Protein AF-0000000084999214 (afdb_homodimer)

Structure (mmCIF, N/CA/C/O backbone):
data_AF-0000000084999214-model_v1
#
loop_
_entity.id
_entity.type
_entity.pdbx_description
1 polymer 'DUF3531 domain-containing protein'
#
loop_
_atom_site.group_PDB
_atom_site.id
_atom_site.type_symbol
_atom_site.label_atom_id
_atom_site.label_alt_id
_atom_site.label_comp_id
_atom_site.label_asym_id
_atom_site.label_entity_id
_atom_site.label_seq_id
_atom_site.pdbx_PDB_ins_code
_atom_site.Cartn_x
_atom_site.Cartn_y
_atom_site.Cartn_z
_atom_site.occupancy
_atom_site.B_iso_or_equiv
_atom_site.auth_seq_id
_atom_site.auth_comp_id
_atom_site.auth_asym_id
_atom_site.auth_atom_id
_atom_site.pdbx_PDB_model_num
ATOM 1 N N . MET A 1 1 ? 6.941 14.586 12.086 1 90.94 1 MET A N 1
ATOM 2 C CA . MET A 1 1 ? 5.602 14.836 11.562 1 90.94 1 MET A CA 1
ATOM 3 C C . MET A 1 1 ? 4.539 14.539 12.617 1 90.94 1 MET A C 1
ATOM 5 O O . MET A 1 1 ? 4.531 13.453 13.211 1 90.94 1 MET A O 1
ATOM 9 N N . GLU A 1 2 ? 3.711 15.578 12.922 1 92.75 2 GLU A N 1
ATOM 10 C CA . GLU A 1 2 ? 2.598 15.43 13.859 1 92.75 2 GLU A CA 1
ATOM 11 C C . GLU A 1 2 ? 1.326 15 13.133 1 92.75 2 GLU A C 1
ATOM 13 O O . GLU A 1 2 ? 0.903 15.648 12.172 1 92.75 2 GLU A O 1
ATOM 18 N N . VAL A 1 3 ? 0.746 13.891 13.625 1 95.44 3 VAL A N 1
ATOM 19 C CA . VAL A 1 3 ? -0.48 13.375 13.031 1 95.44 3 VAL A CA 1
ATOM 20 C C . VAL A 1 3 ? -1.675 13.734 13.914 1 95.44 3 VAL A C 1
ATOM 22 O O . VAL A 1 3 ? -1.639 13.523 15.125 1 95.44 3 VAL A O 1
ATOM 25 N N . ARG A 1 4 ? -2.699 14.25 13.281 1 96.5 4 ARG A N 1
ATOM 26 C CA . ARG A 1 4 ? -3.922 14.602 14 1 96.5 4 ARG A CA 1
ATOM 27 C C . ARG A 1 4 ? -5.156 14.133 13.234 1 96.5 4 ARG A C 1
ATOM 29 O O . ARG A 1 4 ? -5.199 14.219 12 1 96.5 4 ARG A O 1
ATOM 36 N N . PHE A 1 5 ? -6.137 13.727 13.984 1 96.94 5 PHE A N 1
ATOM 37 C CA . PHE A 1 5 ? -7.41 13.336 13.398 1 96.94 5 PHE A CA 1
ATOM 38 C C . PHE A 1 5 ? -8.508 14.32 13.766 1 96.94 5 PHE A C 1
ATOM 40 O O . PHE A 1 5 ? -8.57 14.789 14.906 1 96.94 5 PHE A O 1
ATOM 47 N N . ARG A 1 6 ? -9.281 14.672 12.852 1 96.44 6 ARG A N 1
ATOM 48 C CA . ARG A 1 6 ? -10.531 15.414 13.047 1 96.44 6 ARG A CA 1
ATOM 49 C C . ARG A 1 6 ? -11.742 14.547 12.727 1 96.44 6 ARG A C 1
ATOM 51 O O . ARG A 1 6 ? -11.719 13.336 12.953 1 96.44 6 ARG A O 1
ATOM 58 N N . GLU A 1 7 ? -12.852 15.227 12.445 1 94.69 7 GLU A N 1
ATOM 59 C CA . GLU A 1 7 ? -13.992 14.414 12.039 1 94.69 7 GLU A CA 1
ATOM 60 C C . GLU A 1 7 ? -13.727 13.695 10.727 1 94.69 7 GLU A C 1
ATOM 62 O O . GLU A 1 7 ? -13.391 14.328 9.719 1 94.69 7 GLU A O 1
ATOM 67 N N . VAL A 1 8 ? -13.922 12.383 10.773 1 94.12 8 VAL A N 1
ATOM 68 C CA . VAL A 1 8 ? -13.602 11.578 9.602 1 94.12 8 VAL A CA 1
ATOM 69 C C . VAL A 1 8 ? -14.875 10.945 9.047 1 94.12 8 VAL A C 1
ATOM 71 O O . VAL A 1 8 ? -15.578 10.227 9.758 1 94.12 8 VAL A O 1
ATOM 74 N N . ASP A 1 9 ? -15.195 11.297 7.887 1 93.38 9 ASP A N 1
ATOM 75 C CA . ASP A 1 9 ? -16.203 10.602 7.086 1 93.38 9 ASP A CA 1
ATOM 76 C C . ASP A 1 9 ? -15.547 9.789 5.973 1 93.38 9 ASP A C 1
ATOM 78 O O . ASP A 1 9 ? -15.062 10.359 4.988 1 93.38 9 ASP A O 1
ATOM 82 N N . PRO A 1 10 ? -15.539 8.453 6.051 1 92.94 10 PRO A N 1
ATOM 83 C CA . PRO A 1 10 ? -14.828 7.621 5.078 1 92.94 10 PRO A CA 1
ATOM 84 C C . PRO A 1 10 ? -15.281 7.875 3.641 1 92.94 10 PRO A C 1
ATOM 86 O O . PRO A 1 10 ? -14.492 7.707 2.703 1 92.94 10 PRO A O 1
ATOM 89 N N . PHE A 1 11 ? -16.5 8.344 3.48 1 94.12 11 PHE A N 1
ATOM 90 C CA . PHE A 1 11 ? -17.016 8.531 2.133 1 94.12 11 PHE A CA 1
ATOM 91 C C . PHE A 1 11 ? -16.734 9.945 1.631 1 94.12 11 PHE A C 1
ATOM 93 O O . PHE A 1 11 ? -16.984 10.25 0.464 1 94.12 11 PHE A O 1
ATOM 100 N N . ASN A 1 12 ? -16.359 10.742 2.441 1 93.69 12 ASN A N 1
ATOM 101 C CA . ASN A 1 12 ? -16.047 12.141 2.17 1 93.69 12 ASN A CA 1
ATOM 102 C C . ASN A 1 12 ? -14.906 12.648 3.057 1 93.69 12 ASN A C 1
ATOM 104 O O . ASN A 1 12 ? -15.102 13.555 3.863 1 93.69 12 ASN A O 1
ATOM 108 N N . CYS A 1 13 ? -13.727 12.188 2.83 1 95.12 13 CYS A N 1
ATOM 109 C CA . CYS A 1 13 ? -12.617 12.438 3.742 1 95.12 13 CYS A CA 1
ATOM 110 C C . CYS A 1 13 ? -11.578 13.359 3.104 1 95.12 13 CYS A C 1
ATOM 112 O O . CYS A 1 13 ? -11.141 13.117 1.979 1 95.12 13 CYS A O 1
ATOM 114 N N . TRP A 1 14 ? -11.219 14.406 3.834 1 95.38 14 TRP A N 1
ATOM 115 C CA . TRP A 1 14 ? -10.141 15.289 3.406 1 95.38 14 TRP A CA 1
ATOM 116 C C . TRP A 1 14 ? -8.859 15 4.18 1 95.38 14 TRP A C 1
ATOM 118 O O . TRP A 1 14 ? -8.891 14.78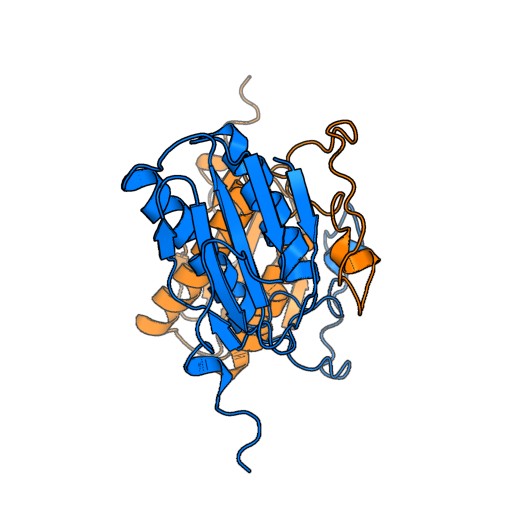9 5.395 1 95.38 14 TRP A O 1
ATOM 128 N N . ILE A 1 15 ? -7.734 14.969 3.486 1 97.25 15 ILE A N 1
ATOM 129 C CA . ILE A 1 15 ? -6.41 14.812 4.086 1 97.25 15 ILE A CA 1
ATOM 130 C C . ILE A 1 15 ? -5.594 16.078 3.873 1 97.25 15 ILE A C 1
ATOM 132 O O . ILE A 1 15 ? -5.484 16.578 2.75 1 97.25 15 ILE A O 1
ATOM 136 N N . TRP A 1 16 ? -5.055 16.562 4.961 1 96.62 16 TRP A N 1
ATOM 137 C CA . TRP A 1 16 ? -4.309 17.828 4.926 1 96.62 16 TRP A CA 1
ATOM 138 C C . TRP A 1 16 ? -2.85 17.594 5.312 1 96.62 16 TRP A C 1
ATOM 140 O O . TRP A 1 16 ? -2.559 16.875 6.266 1 96.62 16 TRP A O 1
ATOM 150 N N . ILE A 1 17 ? -1.955 18.266 4.566 1 96.38 17 ILE A N 1
ATOM 151 C CA . ILE A 1 17 ? -0.525 18.188 4.852 1 96.38 17 ILE A CA 1
ATOM 152 C C . ILE A 1 17 ? 0.059 19.594 4.961 1 96.38 17 ILE A C 1
ATOM 154 O O . ILE A 1 17 ? -0.169 20.438 4.09 1 96.38 17 ILE A O 1
ATOM 158 N N . ARG A 1 18 ? 0.737 19.812 6.004 1 95.5 18 ARG A N 1
ATOM 159 C CA . ARG A 1 18 ? 1.464 21.062 6.152 1 95.5 18 ARG A CA 1
ATOM 160 C C . ARG A 1 18 ? 2.971 20.844 6.074 1 95.5 18 ARG A C 1
ATOM 162 O O . ARG A 1 18 ? 3.531 20.094 6.871 1 95.5 18 ARG A O 1
ATOM 169 N N . TYR A 1 19 ? 3.602 21.547 5.145 1 94.06 19 TYR A N 1
ATOM 170 C CA . TYR A 1 19 ? 5.047 21.469 4.973 1 94.06 19 TYR A CA 1
ATOM 171 C C . TYR A 1 19 ? 5.754 22.562 5.785 1 94.06 19 TYR A C 1
ATOM 173 O O . TYR A 1 19 ? 5.129 23.531 6.195 1 94.06 19 TYR A O 1
ATOM 181 N N . SER A 1 20 ? 7.02 22.312 6.031 1 93.81 20 SER A N 1
ATOM 182 C CA . SER A 1 20 ? 7.836 23.297 6.734 1 93.81 20 SER A CA 1
ATOM 183 C C . SER A 1 20 ? 8.117 24.516 5.855 1 93.81 20 SER A C 1
ATOM 185 O O . SER A 1 20 ? 8.539 25.562 6.348 1 93.81 20 SER A O 1
ATOM 187 N N . GLY A 1 21 ? 7.938 24.406 4.598 1 93.69 21 GLY A N 1
ATOM 188 C CA . GLY A 1 21 ? 8.07 25.422 3.576 1 93.69 21 GLY A CA 1
ATOM 189 C C . GLY A 1 21 ? 7.254 25.141 2.33 1 93.69 21 GLY A C 1
ATOM 190 O O . GLY A 1 21 ? 6.59 24.109 2.244 1 93.69 21 GLY A O 1
ATOM 191 N N . VAL A 1 22 ? 7.289 26.062 1.382 1 94.5 22 VAL A N 1
ATOM 192 C CA . VAL A 1 22 ? 6.543 25.891 0.139 1 94.5 22 VAL A CA 1
ATOM 193 C C . VAL A 1 22 ? 7.176 24.766 -0.693 1 94.5 22 VAL A C 1
ATOM 195 O O . VAL A 1 22 ? 8.352 24.859 -1.069 1 94.5 22 VAL A O 1
ATOM 198 N N . PRO A 1 23 ? 6.402 23.734 -0.966 1 93.62 23 PRO A N 1
ATOM 199 C CA . PRO A 1 23 ? 6.988 22.625 -1.72 1 93.62 23 PRO A CA 1
ATOM 200 C C . PRO A 1 23 ? 7.316 23 -3.162 1 93.62 23 PRO A C 1
ATOM 202 O O . PRO A 1 23 ? 6.578 23.766 -3.791 1 93.62 23 PRO A O 1
ATOM 205 N N . SER A 1 24 ? 8.438 22.5 -3.605 1 93.25 24 SER A N 1
ATOM 206 C CA . SER A 1 24 ? 8.828 22.656 -5.004 1 93.25 24 SER A CA 1
ATOM 207 C C . SER A 1 24 ? 7.977 21.781 -5.914 1 93.25 24 SER A C 1
ATOM 209 O O . SER A 1 24 ? 7.191 20.969 -5.441 1 93.25 24 SER A O 1
ATOM 211 N N . LYS A 1 25 ? 8.172 21.953 -7.199 1 93.88 25 LYS A N 1
ATOM 212 C CA . LYS A 1 25 ? 7.457 21.125 -8.164 1 93.88 25 LYS A CA 1
ATOM 213 C C . LYS A 1 25 ? 7.801 19.641 -7.977 1 93.88 25 LYS A C 1
ATOM 215 O O . LYS A 1 25 ? 6.926 18.781 -8.062 1 93.88 25 LYS A O 1
ATOM 220 N N . GLY A 1 26 ? 9.055 19.391 -7.816 1 92.19 26 GLY A N 1
ATOM 221 C CA . GLY A 1 26 ? 9.484 18.016 -7.578 1 92.19 26 GLY A CA 1
ATOM 222 C C . GLY A 1 26 ? 8.82 17.391 -6.367 1 92.19 26 GLY A C 1
ATOM 223 O O . GLY A 1 26 ? 8.414 16.234 -6.406 1 92.19 26 GLY A O 1
ATOM 224 N N . GLU A 1 27 ? 8.711 18.156 -5.273 1 90.69 27 GLU A N 1
ATOM 225 C CA . GLU A 1 27 ? 8.07 17.688 -4.055 1 90.69 27 GLU A CA 1
ATOM 226 C C . GLU A 1 27 ? 6.578 17.438 -4.277 1 90.69 27 GLU A C 1
ATOM 228 O O . GLU A 1 27 ? 6.016 16.469 -3.764 1 90.69 27 GLU A O 1
ATOM 233 N N . LYS A 1 28 ? 5.969 18.266 -5.016 1 93.88 28 LYS A N 1
ATOM 234 C CA . LYS A 1 28 ? 4.551 18.141 -5.348 1 93.88 28 LYS A CA 1
ATOM 235 C C . LYS A 1 28 ? 4.301 16.891 -6.176 1 93.88 28 LYS A C 1
ATOM 237 O O . LYS A 1 28 ? 3.359 16.141 -5.906 1 93.88 28 LYS A O 1
ATOM 242 N N . ASP A 1 29 ? 5.109 16.703 -7.145 1 93.56 29 ASP A N 1
ATOM 243 C CA . ASP A 1 29 ? 4.988 15.5 -7.965 1 93.56 29 ASP A CA 1
ATOM 244 C C . ASP A 1 29 ? 5.211 14.242 -7.133 1 93.56 29 ASP A C 1
ATOM 246 O O . ASP A 1 29 ? 4.57 13.211 -7.367 1 93.56 29 ASP A O 1
ATOM 250 N N . TYR A 1 30 ? 6.102 14.398 -6.227 1 93.12 30 TYR A N 1
ATOM 251 C CA . TYR A 1 30 ? 6.457 13.25 -5.391 1 93.12 30 TYR A CA 1
ATOM 252 C C . TYR A 1 30 ? 5.277 12.812 -4.531 1 93.12 30 TYR A C 1
ATOM 254 O O . TYR A 1 30 ? 4.926 11.633 -4.504 1 93.12 30 TYR A O 1
ATOM 262 N N . ILE A 1 31 ? 4.648 13.703 -3.846 1 94.38 31 ILE A N 1
ATOM 263 C CA . ILE A 1 31 ? 3.531 13.359 -2.977 1 94.38 31 ILE A CA 1
ATOM 264 C C . ILE A 1 31 ? 2.346 12.898 -3.818 1 94.38 31 ILE A C 1
ATOM 266 O O . ILE A 1 31 ? 1.589 12.016 -3.404 1 94.38 31 ILE A O 1
ATOM 270 N N . ASP A 1 32 ? 2.188 13.461 -4.949 1 95.5 32 ASP A N 1
ATOM 271 C CA . ASP A 1 32 ? 1.155 13.008 -5.875 1 95.5 32 ASP A CA 1
ATOM 272 C C . ASP A 1 32 ? 1.353 11.539 -6.238 1 95.5 32 ASP A C 1
ATOM 274 O O . ASP A 1 32 ? 0.394 10.758 -6.254 1 95.5 32 ASP A O 1
ATOM 278 N N . GLY A 1 33 ? 2.545 11.234 -6.555 1 95.12 33 GLY A N 1
ATOM 279 C CA . GLY A 1 33 ? 2.871 9.859 -6.891 1 95.12 33 GLY A CA 1
ATOM 280 C C . GLY A 1 33 ? 2.592 8.883 -5.758 1 95.12 33 GLY A C 1
ATOM 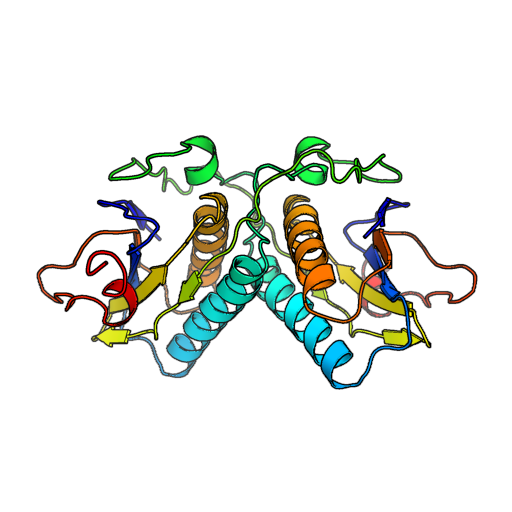281 O O . GLY A 1 33 ? 2.115 7.773 -5.992 1 95.12 33 GLY A O 1
ATOM 282 N N . ILE A 1 34 ? 2.912 9.336 -4.574 1 96.06 34 ILE A N 1
ATOM 283 C CA . ILE A 1 34 ? 2.68 8.508 -3.395 1 96.06 34 ILE A CA 1
ATOM 284 C C . ILE A 1 34 ? 1.185 8.234 -3.244 1 96.06 34 ILE A C 1
ATOM 286 O O . ILE A 1 34 ? 0.773 7.086 -3.068 1 96.06 34 ILE A O 1
ATOM 290 N N . PHE A 1 35 ? 0.319 9.258 -3.373 1 97.88 35 PHE A N 1
ATOM 291 C CA . PHE A 1 35 ? -1.123 9.109 -3.219 1 97.88 35 PHE A CA 1
ATOM 292 C C . PHE A 1 35 ? -1.706 8.289 -4.359 1 97.88 35 PHE A C 1
ATOM 294 O O . PHE A 1 35 ? -2.631 7.5 -4.156 1 97.88 35 PHE A O 1
ATOM 301 N N . ASP A 1 36 ? -1.142 8.461 -5.512 1 97.62 36 ASP A N 1
ATOM 302 C CA . ASP A 1 36 ? -1.574 7.637 -6.637 1 97.62 36 ASP A CA 1
ATOM 303 C C . ASP A 1 36 ? -1.305 6.156 -6.371 1 97.62 36 ASP A C 1
ATOM 305 O O . ASP A 1 36 ? -2.164 5.309 -6.621 1 97.62 36 ASP A O 1
ATOM 309 N N . SER A 1 37 ? -0.095 5.906 -5.949 1 97.94 37 SER A N 1
ATOM 310 C CA . SER A 1 37 ? 0.27 4.527 -5.641 1 97.94 37 SER A CA 1
ATOM 311 C C . SER A 1 37 ? -0.618 3.953 -4.539 1 97.94 37 SER A C 1
ATOM 313 O O . SER A 1 37 ? -1.061 2.807 -4.625 1 97.94 37 SER A O 1
ATOM 315 N N . TRP A 1 38 ? -0.869 4.746 -3.521 1 98.44 38 TRP A N 1
ATOM 316 C CA . TRP A 1 38 ? -1.742 4.383 -2.41 1 98.44 38 TRP A CA 1
ATOM 317 C C . TRP A 1 38 ? -3.154 4.082 -2.904 1 98.44 38 TRP A C 1
ATOM 319 O O . TRP A 1 38 ? -3.756 3.08 -2.51 1 98.44 38 TRP A O 1
ATOM 329 N N . TYR A 1 39 ? -3.648 4.855 -3.816 1 98.19 39 TYR A N 1
ATOM 330 C CA . TYR A 1 39 ? -4.992 4.703 -4.363 1 98.19 39 TYR A CA 1
ATOM 331 C C . TYR A 1 39 ? -5.082 3.469 -5.254 1 98.19 39 TYR A C 1
ATOM 333 O O . TYR A 1 39 ? -6.109 2.787 -5.277 1 98.19 39 TYR A O 1
ATOM 341 N N . VAL A 1 40 ? -4.051 3.193 -5.973 1 97.12 40 VAL A N 1
ATOM 342 C CA . VAL A 1 40 ? -4.035 2.014 -6.832 1 97.12 40 VAL A CA 1
ATOM 343 C C . VAL A 1 40 ? -4.266 0.759 -5.996 1 97.12 40 VAL A C 1
ATOM 345 O O . VAL A 1 40 ? -5.098 -0.081 -6.34 1 97.12 40 VAL A O 1
ATOM 348 N N . LEU A 1 41 ? -3.568 0.666 -4.902 1 97.56 41 LEU A N 1
ATOM 349 C CA . LEU A 1 41 ? -3.729 -0.494 -4.031 1 97.56 41 LEU A CA 1
ATOM 350 C C . LEU A 1 41 ? -5.105 -0.494 -3.373 1 97.56 41 LEU A C 1
ATOM 352 O O . LEU A 1 41 ? -5.742 -1.543 -3.262 1 97.56 41 LEU A O 1
ATOM 356 N N . GLY A 1 42 ? -5.523 0.698 -2.969 1 97.5 42 GLY A N 1
ATOM 357 C CA . GLY A 1 42 ? -6.809 0.809 -2.301 1 97.5 42 GLY A CA 1
ATOM 358 C C . GLY A 1 42 ? -7.98 0.485 -3.207 1 97.5 42 GLY A C 1
ATOM 359 O O . GLY A 1 42 ? -8.945 -0.154 -2.779 1 97.5 42 GLY A O 1
ATOM 360 N N . ARG A 1 43 ? -7.934 0.957 -4.406 1 95.56 43 ARG A N 1
ATOM 361 C CA . ARG A 1 43 ? -9.047 0.745 -5.32 1 95.56 43 ARG A CA 1
ATOM 362 C C . ARG A 1 43 ? -9.172 -0.726 -5.703 1 95.56 43 ARG A C 1
ATOM 364 O O . ARG A 1 43 ? -10.227 -1.166 -6.168 1 95.56 43 ARG A O 1
ATOM 371 N N . LEU A 1 44 ? -8.117 -1.467 -5.535 1 93.62 44 LEU A N 1
ATOM 372 C CA . LEU A 1 44 ? -8.117 -2.893 -5.844 1 93.62 44 LEU A CA 1
ATOM 373 C C . LEU A 1 44 ? -8.258 -3.723 -4.57 1 93.62 44 LEU A C 1
ATOM 375 O O . LEU A 1 44 ? -7.879 -4.895 -4.547 1 93.62 44 LEU A O 1
ATOM 379 N N . GLY A 1 45 ? -8.664 -3.109 -3.514 1 94.06 45 GLY A N 1
ATOM 380 C CA . GLY A 1 45 ? -9.039 -3.84 -2.314 1 94.06 45 GLY A CA 1
ATOM 381 C C . GLY A 1 45 ? -7.844 -4.266 -1.478 1 94.06 45 GLY A C 1
ATOM 382 O O . GLY A 1 45 ? -7.938 -5.207 -0.688 1 94.06 45 GLY A O 1
ATOM 383 N N . GLY A 1 46 ? -6.77 -3.639 -1.621 1 96.25 46 GLY A N 1
ATOM 384 C CA . GLY A 1 46 ? -5.566 -4.008 -0.894 1 96.25 46 GLY A CA 1
ATOM 385 C C . GLY A 1 46 ? -5.703 -3.852 0.608 1 96.25 46 GLY A C 1
ATOM 386 O O . GLY A 1 46 ? -5.055 -4.566 1.375 1 96.25 46 GLY A O 1
ATOM 387 N N . PHE A 1 47 ? -6.473 -2.914 0.961 1 96.56 47 PHE A N 1
ATOM 388 C CA . PHE A 1 47 ? -6.582 -2.588 2.377 1 96.56 47 PHE A CA 1
ATOM 389 C C . PHE A 1 47 ? -7.777 -3.299 3.006 1 96.56 47 PHE A C 1
ATOM 391 O O . PHE A 1 47 ? -8.695 -2.652 3.512 1 96.56 47 PHE A O 1
ATOM 398 N N . ASN A 1 48 ? -7.75 -4.602 2.951 1 94.31 48 ASN A N 1
ATOM 399 C CA . ASN A 1 48 ? -8.727 -5.492 3.572 1 94.31 48 ASN A CA 1
ATOM 400 C C . ASN A 1 48 ? -8.164 -6.137 4.836 1 94.31 48 ASN A C 1
ATOM 402 O O . ASN A 1 48 ? -7.406 -7.102 4.762 1 94.31 48 ASN A O 1
ATOM 406 N N . SER A 1 49 ? -8.508 -5.625 5.945 1 92 49 SER A N 1
ATOM 407 C CA . SER A 1 49 ? -7.934 -6.09 7.203 1 92 49 SER A CA 1
ATOM 408 C C . SER A 1 49 ? -8.531 -7.426 7.625 1 92 49 SER A C 1
ATOM 410 O O . SER A 1 49 ? -8.055 -8.062 8.562 1 92 49 SER A O 1
ATOM 412 N N . GLU A 1 50 ? -9.57 -7.844 6.957 1 90.19 50 GLU A N 1
ATOM 413 C CA . GLU A 1 50 ? -10.156 -9.148 7.262 1 90.19 50 GLU A CA 1
ATOM 414 C C . GLU A 1 50 ? -9.305 -10.281 6.695 1 90.19 50 GLU A C 1
ATOM 416 O O . GLU A 1 50 ? -9.5 -11.445 7.051 1 90.19 50 GLU A O 1
ATOM 421 N N . ASN A 1 51 ? -8.414 -9.953 5.789 1 91.94 51 ASN A N 1
ATOM 422 C CA . ASN A 1 51 ? -7.492 -10.938 5.242 1 91.94 51 ASN A CA 1
ATOM 423 C C . ASN A 1 51 ? -6.039 -10.508 5.418 1 91.94 51 ASN A C 1
ATOM 425 O O . ASN A 1 51 ? -5.41 -10.023 4.473 1 91.94 51 ASN A O 1
ATOM 429 N N . LEU A 1 52 ? -5.539 -10.734 6.566 1 93.5 52 LEU A N 1
ATOM 430 C CA . LEU A 1 52 ? -4.152 -10.43 6.91 1 93.5 52 LEU A CA 1
ATOM 431 C C . LEU A 1 52 ? -3.447 -11.664 7.469 1 93.5 52 LEU A C 1
ATOM 433 O O . LEU A 1 52 ? -2.834 -11.602 8.539 1 93.5 52 LEU A O 1
ATOM 437 N N . GLN A 1 53 ? -3.422 -12.703 6.711 1 93.44 53 GLN A N 1
ATOM 438 C CA . GLN A 1 53 ? -2.998 -14 7.215 1 93.44 53 GLN A CA 1
ATOM 439 C C . GLN A 1 53 ? -1.491 -14.031 7.457 1 93.44 53 GLN A C 1
ATOM 441 O O . GLN A 1 53 ? -1.027 -14.617 8.438 1 93.44 53 GLN A O 1
ATOM 446 N N . THR A 1 54 ? -0.692 -13.43 6.613 1 94.38 54 THR A N 1
ATOM 447 C CA . THR A 1 54 ? 0.754 -13.453 6.797 1 94.38 54 THR A CA 1
ATOM 448 C C . THR A 1 54 ? 1.154 -12.641 8.023 1 94.38 54 THR A C 1
ATOM 450 O O . THR A 1 54 ? 2.041 -13.039 8.781 1 94.38 54 THR A O 1
ATOM 453 N N . HIS A 1 55 ? 0.514 -11.477 8.18 1 92.06 55 HIS A N 1
ATOM 454 C CA . HIS A 1 55 ? 0.75 -10.656 9.359 1 92.06 55 HIS A CA 1
ATOM 455 C C . HIS A 1 55 ? 0.413 -11.414 10.641 1 92.06 55 HIS A C 1
ATOM 457 O O . HIS A 1 55 ? 1.156 -11.344 11.617 1 92.06 55 HIS A O 1
ATOM 463 N N . GLU A 1 56 ? -0.625 -12.109 10.602 1 90.44 56 GLU A N 1
ATOM 464 C CA . GLU A 1 56 ? -1.09 -12.836 11.781 1 90.44 56 GLU A CA 1
ATOM 465 C C . GLU A 1 56 ? -0.176 -14.023 12.094 1 90.44 56 GLU A C 1
ATOM 467 O O . GLU A 1 56 ? 0.002 -14.383 13.258 1 90.44 56 GLU A O 1
ATOM 472 N N . MET A 1 57 ? 0.343 -14.633 11.016 1 88 57 MET A N 1
ATOM 473 C CA . MET A 1 57 ? 1.275 -15.742 11.188 1 88 57 MET A CA 1
ATOM 474 C C . MET A 1 57 ? 2.555 -15.273 11.875 1 88 57 MET A C 1
ATOM 476 O O . MET A 1 57 ? 3.105 -15.977 12.719 1 88 57 MET A O 1
ATOM 480 N N . GLY A 1 58 ? 3.021 -14.008 11.438 1 79.88 58 GLY A N 1
ATOM 481 C CA . GLY A 1 58 ? 4.23 -13.461 12.031 1 79.88 58 GLY A CA 1
ATOM 482 C C . GLY A 1 58 ? 5.488 -13.812 11.258 1 79.88 58 GLY A C 1
ATOM 483 O O . GLY A 1 58 ? 5.504 -13.75 10.031 1 79.88 58 GLY A O 1
ATOM 484 N N . ALA A 1 59 ? 6.617 -14.234 11.945 1 71.81 59 ALA A N 1
ATOM 485 C CA . ALA A 1 59 ? 7.988 -14.156 11.445 1 71.81 59 ALA A CA 1
ATOM 486 C C . ALA A 1 59 ? 8.234 -15.219 10.375 1 71.81 59 ALA A C 1
ATOM 488 O O . ALA A 1 59 ? 8.891 -14.945 9.359 1 71.81 59 ALA A O 1
ATOM 489 N N . ASP A 1 60 ? 7.727 -16.391 10.5 1 86.75 60 ASP A N 1
ATOM 490 C CA . ASP A 1 60 ? 8.109 -17.375 9.492 1 86.75 60 ASP A CA 1
ATOM 491 C C . ASP A 1 60 ? 6.891 -17.875 8.727 1 86.75 60 ASP A C 1
ATOM 493 O O . ASP A 1 60 ? 6.078 -18.641 9.266 1 86.75 60 ASP A O 1
ATOM 497 N N . VAL A 1 61 ? 6.867 -17.406 7.363 1 92.38 61 VAL A N 1
ATOM 498 C CA . VAL A 1 61 ? 5.707 -17.781 6.562 1 92.38 61 VAL A CA 1
ATOM 499 C C . VAL A 1 61 ? 6.105 -18.844 5.539 1 92.38 61 VAL A C 1
ATOM 501 O O . VAL A 1 61 ? 5.332 -19.156 4.633 1 92.38 61 VAL A O 1
ATOM 504 N N . SER A 1 62 ? 7.367 -19.328 5.691 1 94.06 62 SER A N 1
ATOM 505 C CA . SER A 1 62 ? 7.781 -20.406 4.793 1 94.06 62 SER A CA 1
ATOM 506 C C . SER A 1 62 ? 6.84 -21.609 4.895 1 94.06 62 SER A C 1
ATOM 508 O O . SER A 1 62 ? 6.59 -22.109 5.988 1 94.06 62 SER A O 1
ATOM 510 N N . TRP A 1 63 ? 6.27 -21.953 3.73 1 93.38 63 TRP A N 1
ATOM 511 C CA . TRP A 1 63 ? 5.414 -23.125 3.564 1 93.38 63 TRP A CA 1
ATOM 512 C C . TRP A 1 63 ? 4.156 -23 4.422 1 93.38 63 TRP A C 1
ATOM 514 O O . TRP A 1 63 ? 3.559 -24.016 4.801 1 93.38 63 TRP A O 1
ATOM 524 N N . MET A 1 64 ? 3.824 -21.844 4.766 1 93.38 64 MET A N 1
ATOM 525 C CA . MET A 1 64 ? 2.598 -21.672 5.535 1 93.38 64 MET A CA 1
ATOM 526 C C . MET A 1 64 ? 1.38 -22.109 4.727 1 93.38 64 MET A C 1
ATOM 528 O O . MET A 1 64 ? 1.378 -22 3.498 1 93.38 64 MET A O 1
ATOM 532 N N . SER A 1 65 ? 0.39 -22.578 5.473 1 92.69 65 SER A N 1
ATOM 533 C CA . SER A 1 65 ? -0.898 -22.859 4.848 1 92.69 65 SER A CA 1
ATOM 534 C C . SER A 1 65 ? -1.731 -21.594 4.715 1 92.69 65 SER A C 1
ATOM 536 O O . SER A 1 65 ? -1.966 -20.891 5.703 1 92.69 65 SER A O 1
ATOM 538 N N . TYR A 1 66 ? -2.035 -21.266 3.598 1 94.38 66 TYR A N 1
ATOM 539 C CA . TYR A 1 66 ? -2.865 -20.109 3.33 1 94.38 66 TYR A CA 1
ATOM 540 C C . TYR A 1 66 ? -4.312 -20.5 3.084 1 94.38 66 TYR A C 1
ATOM 542 O O . TYR A 1 66 ? -4.586 -21.422 2.309 1 94.38 66 TYR A O 1
ATOM 550 N N . GLU A 1 67 ? -5.25 -19.906 3.77 1 90.69 67 GLU A N 1
ATOM 551 C CA . GLU A 1 67 ? -6.676 -20.156 3.566 1 90.69 67 GLU A CA 1
ATOM 552 C C . GLU A 1 67 ? -7.191 -19.438 2.328 1 90.69 67 GLU A C 1
ATOM 554 O O . GLU A 1 67 ? -7.309 -18.203 2.324 1 90.69 67 GLU A O 1
ATOM 559 N N . ASN A 1 68 ? -7.461 -20.234 1.271 1 88.81 68 ASN A N 1
ATOM 560 C CA . ASN A 1 68 ? -7.883 -19.688 -0.011 1 88.81 68 ASN A CA 1
ATOM 561 C C . ASN A 1 68 ? -9.406 -19.578 -0.107 1 88.81 68 ASN A C 1
ATOM 563 O O . ASN A 1 68 ? -9.938 -18.953 -1.025 1 88.81 68 ASN A O 1
ATOM 567 N N . ASP A 1 69 ? -10.125 -20.5 0.72 1 69.62 69 ASP A N 1
ATOM 568 C CA . ASP A 1 69 ? -11.562 -20.688 0.564 1 69.62 69 ASP A CA 1
ATOM 569 C C . ASP A 1 69 ? -12.297 -19.344 0.508 1 69.62 69 ASP A C 1
ATOM 571 O O . ASP A 1 69 ? -11.945 -18.422 1.231 1 69.62 69 ASP A O 1
ATOM 575 N N . ASP A 1 70 ? -12.766 -19.062 -0.6 1 56.53 70 ASP A N 1
ATOM 576 C CA . ASP A 1 70 ? -13.695 -18.016 -0.992 1 56.53 70 ASP A CA 1
ATOM 577 C C . ASP A 1 70 ? -14.672 -17.688 0.142 1 56.53 70 ASP A C 1
ATOM 579 O O . ASP A 1 70 ? -15.453 -16.75 0.043 1 56.53 70 ASP A O 1
ATOM 583 N N . THR A 1 71 ? -14.883 -18.672 0.95 1 46 71 THR A N 1
ATOM 584 C CA . THR A 1 71 ? -16.047 -18.531 1.831 1 46 71 THR A CA 1
ATOM 585 C C . THR A 1 71 ? -15.891 -17.312 2.74 1 46 71 THR A C 1
ATOM 587 O O . THR A 1 71 ? -16.859 -16.891 3.383 1 46 71 THR A O 1
ATOM 590 N N . SER A 1 72 ? -14.75 -17.078 3.207 1 48.25 72 SER A N 1
ATOM 591 C CA . SER A 1 72 ? -14.828 -15.883 4.043 1 48.25 72 SER A CA 1
ATOM 592 C C . SER A 1 72 ? -15.141 -14.641 3.213 1 48.25 72 SER A C 1
ATOM 594 O O . SER A 1 72 ? -14.312 -14.211 2.402 1 48.25 72 SER A O 1
ATOM 596 N N . TYR A 1 73 ? -16.375 -14.695 2.697 1 49.88 73 TYR A N 1
ATOM 597 C CA . TYR A 1 73 ? -17.031 -13.602 1.987 1 49.88 73 TYR A CA 1
ATOM 598 C C . TYR A 1 73 ? -16.547 -12.25 2.512 1 49.88 73 TYR A C 1
ATOM 600 O O . TYR A 1 73 ? -17.156 -11.68 3.422 1 49.88 73 TYR A O 1
ATOM 608 N N . SER A 1 74 ? -15.211 -12.102 2.652 1 60.41 74 SER A N 1
ATOM 609 C CA . SER A 1 74 ? -14.953 -10.719 3.039 1 60.41 74 SER A CA 1
ATOM 610 C C . SER A 1 74 ? -15.273 -9.758 1.901 1 60.41 74 SER A C 1
ATOM 612 O O . SER A 1 74 ? -15.031 -10.062 0.733 1 60.41 74 SER A O 1
ATOM 614 N N . LEU A 1 75 ? -16.312 -8.914 2.146 1 69.38 75 LEU A N 1
ATOM 615 C CA . LEU A 1 75 ? -16.656 -7.852 1.21 1 69.38 75 LEU A CA 1
ATOM 616 C C . LEU A 1 75 ? -15.406 -7.148 0.703 1 69.38 75 LEU A C 1
ATOM 618 O O . LEU A 1 75 ? -14.438 -6.992 1.445 1 69.38 75 LEU A O 1
ATOM 622 N N . PRO A 1 76 ? -15.359 -6.961 -0.612 1 83.25 76 PRO A N 1
ATOM 623 C CA . PRO A 1 76 ? -14.211 -6.219 -1.141 1 83.25 76 PRO A CA 1
ATOM 624 C C . PRO A 1 76 ? -14 -4.883 -0.434 1 83.25 76 PRO A C 1
ATOM 626 O O . PRO A 1 76 ? -14.969 -4.219 -0.052 1 83.25 76 PRO A O 1
ATOM 629 N N . SER A 1 77 ? -12.844 -4.59 -0.044 1 90.69 77 SER A N 1
ATOM 630 C CA . SER A 1 77 ? -12.438 -3.32 0.551 1 90.69 77 SER A CA 1
ATOM 631 C C . SER A 1 77 ? -11.938 -2.344 -0.511 1 90.69 77 SER A C 1
ATOM 633 O O . SER A 1 77 ? -10.734 -2.205 -0.717 1 90.69 77 SER A O 1
ATOM 635 N N . LEU A 1 78 ? -12.875 -1.66 -1.087 1 93.44 78 LEU A N 1
ATOM 636 C CA . LEU A 1 78 ? -12.57 -0.89 -2.285 1 93.44 78 LEU A CA 1
ATOM 637 C C . LEU A 1 78 ? -12.602 0.606 -1.996 1 93.44 78 LEU A C 1
ATOM 639 O O . LEU A 1 78 ? -13.594 1.117 -1.474 1 93.44 78 LEU A O 1
ATOM 643 N N . MET A 1 79 ? -11.445 1.21 -2.221 1 96.19 79 MET A N 1
ATOM 644 C CA . MET A 1 79 ? -11.43 2.67 -2.26 1 96.19 79 MET A CA 1
ATOM 645 C C . MET A 1 79 ? -12.086 3.188 -3.535 1 96.19 79 MET A C 1
ATOM 647 O O . MET A 1 79 ? -11.836 2.666 -4.621 1 96.19 79 MET A O 1
ATOM 651 N N . HIS A 1 80 ? -12.891 4.25 -3.434 1 95.94 80 HIS A N 1
ATOM 652 C CA . HIS A 1 80 ? -13.758 4.609 -4.551 1 95.94 80 HIS A CA 1
ATOM 653 C C . HIS A 1 80 ? -13.141 5.727 -5.391 1 95.94 80 HIS A C 1
ATOM 655 O O . HIS A 1 80 ? -13.227 5.703 -6.617 1 95.94 80 HIS A O 1
ATOM 661 N N . ASN A 1 81 ? -12.633 6.703 -4.75 1 96.06 81 ASN A N 1
ATOM 662 C CA . ASN A 1 81 ? -12.172 7.848 -5.531 1 96.06 81 ASN A CA 1
ATOM 663 C C . ASN A 1 81 ? -11.086 8.625 -4.793 1 96.06 81 ASN A C 1
ATOM 665 O O . ASN A 1 81 ? -11.047 8.633 -3.562 1 96.06 81 ASN A O 1
ATOM 669 N N . LEU A 1 82 ? -10.219 9.172 -5.512 1 96.94 82 LEU A N 1
ATOM 670 C CA . LEU A 1 82 ? -9.18 10.07 -5.031 1 96.94 82 LEU A CA 1
ATOM 671 C C . LEU A 1 82 ? -9.188 11.375 -5.812 1 96.94 82 LEU A C 1
ATOM 673 O O . LEU A 1 82 ? -9.086 11.375 -7.043 1 96.94 82 LEU A O 1
ATOM 677 N N . GLY A 1 83 ? -9.359 12.438 -5.129 1 94.81 83 GLY A N 1
ATOM 678 C CA . GLY A 1 83 ? -9.352 13.734 -5.777 1 94.81 83 GLY A CA 1
ATOM 679 C C . GLY A 1 83 ? -7.961 14.203 -6.16 1 94.81 83 GLY A C 1
ATOM 680 O O . GLY A 1 83 ? -6.965 13.586 -5.777 1 94.81 83 GLY A O 1
ATOM 681 N N . GLU A 1 84 ? -7.891 15.273 -6.891 1 93.5 84 GLU A N 1
ATOM 682 C CA . GLU A 1 84 ? -6.617 15.898 -7.234 1 93.5 84 GLU A CA 1
ATOM 683 C C . GLU A 1 84 ? -5.992 16.594 -6.027 1 93.5 84 GLU A C 1
ATOM 685 O O . GLU A 1 84 ? -6.703 17.172 -5.207 1 93.5 84 GLU A O 1
ATOM 690 N N . PHE A 1 85 ? -4.645 16.5 -6.035 1 93.31 85 PHE A N 1
ATOM 691 C CA . PHE A 1 85 ? -3.936 17.203 -4.969 1 93.31 85 PHE A CA 1
ATOM 692 C C . PHE A 1 85 ? -3.971 18.703 -5.203 1 93.31 85 PHE A C 1
ATOM 694 O O . PHE A 1 85 ? -3.779 19.172 -6.328 1 93.31 85 PHE A O 1
ATOM 701 N N . GLU A 1 86 ? -4.312 19.422 -4.211 1 94.69 86 GLU A N 1
ATOM 702 C CA . GLU A 1 86 ? -4.316 20.891 -4.254 1 94.69 86 GLU A CA 1
ATOM 703 C C . GLU A 1 86 ? -3.275 21.469 -3.303 1 94.69 86 GLU A C 1
ATOM 705 O O . GLU A 1 86 ? -3.049 20.938 -2.215 1 94.69 86 GLU A O 1
ATOM 710 N N . PHE A 1 87 ? -2.656 22.625 -3.742 1 94.88 87 PHE A N 1
ATOM 711 C CA . PHE A 1 87 ? -1.6 23.234 -2.947 1 94.88 87 PHE A CA 1
ATOM 712 C C . PHE A 1 87 ? -1.893 24.719 -2.707 1 94.88 87 PHE A C 1
ATOM 714 O O . PHE A 1 87 ? -2.422 25.406 -3.584 1 94.88 87 PHE A O 1
ATOM 721 N N . ASN A 1 88 ? -1.608 25.203 -1.556 1 94.75 88 ASN A N 1
ATOM 722 C CA . ASN A 1 88 ? -1.708 26.594 -1.134 1 94.75 88 ASN A CA 1
ATOM 723 C C . ASN A 1 88 ? -0.584 26.969 -0.172 1 94.75 88 ASN A C 1
ATOM 725 O O . ASN A 1 88 ? -0.673 26.703 1.027 1 94.75 88 ASN A O 1
ATOM 729 N N . GLU A 1 89 ? 0.478 27.578 -0.813 1 94.5 89 GLU A N 1
ATOM 730 C CA . GLU A 1 89 ? 1.667 27.891 -0.03 1 94.5 89 GLU A CA 1
ATOM 731 C C . GLU A 1 89 ? 2.256 26.641 0.615 1 94.5 89 GLU A C 1
ATOM 733 O O . GLU A 1 89 ? 2.609 25.688 -0.08 1 94.5 89 GLU A O 1
ATOM 738 N N . CYS A 1 90 ? 2.254 26.594 2.002 1 94.38 90 CYS A N 1
ATOM 739 C C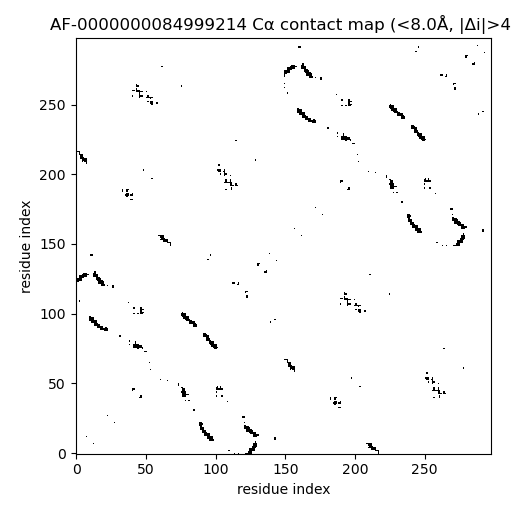A . CYS A 1 90 ? 2.883 25.453 2.674 1 94.38 90 CYS A CA 1
ATOM 740 C C . CYS A 1 90 ? 1.882 24.328 2.898 1 94.38 90 CYS A C 1
ATOM 742 O O . CYS A 1 90 ? 2.238 23.266 3.424 1 94.38 90 CYS A O 1
ATOM 744 N N . TRP A 1 91 ? 0.628 24.484 2.467 1 95.06 91 TRP A N 1
ATOM 745 C CA . TRP A 1 91 ? -0.417 23.484 2.699 1 95.06 91 TRP A CA 1
ATOM 746 C C . TRP A 1 91 ? -0.699 22.688 1.434 1 95.06 91 TRP A C 1
ATOM 748 O O . TRP A 1 91 ? -0.613 23.219 0.323 1 95.06 91 TRP A O 1
ATOM 758 N N . ALA A 1 92 ? -0.972 21.438 1.643 1 95.56 92 ALA A N 1
ATOM 759 C CA . ALA A 1 92 ? -1.519 20.562 0.614 1 95.56 92 ALA A CA 1
ATOM 760 C C . ALA A 1 92 ? -2.746 19.812 1.128 1 95.56 92 ALA A C 1
ATOM 762 O O . ALA A 1 92 ? -2.863 19.547 2.328 1 95.56 92 ALA A O 1
ATOM 763 N N . ARG A 1 93 ? -3.672 19.516 0.219 1 96.06 93 ARG A N 1
ATOM 764 C CA . ARG A 1 93 ? -4.84 18.734 0.614 1 96.06 93 ARG A CA 1
ATOM 765 C C . ARG A 1 93 ? -5.27 17.797 -0.504 1 96.06 93 ARG A C 1
ATOM 767 O O . ARG A 1 93 ? -4.984 18.047 -1.677 1 96.06 93 ARG A O 1
ATOM 774 N N . CYS A 1 94 ? -5.91 16.781 -0.172 1 96.56 94 CYS A N 1
ATOM 775 C CA . CYS A 1 94 ? -6.43 15.789 -1.113 1 96.56 94 CYS A CA 1
ATOM 776 C C . CYS A 1 94 ? -7.699 15.141 -0.575 1 96.56 94 CYS A C 1
ATOM 778 O O . CYS A 1 94 ? -7.75 14.742 0.589 1 96.56 94 CYS A O 1
ATOM 780 N N . TRP A 1 95 ? -8.719 15.125 -1.405 1 95.75 95 TRP A N 1
ATOM 781 C CA . TRP A 1 95 ? -9.977 14.477 -1.045 1 95.75 95 TRP A CA 1
ATOM 782 C C . TRP A 1 95 ? -9.953 13 -1.431 1 95.75 95 TRP A C 1
ATOM 784 O O . TRP A 1 95 ? -9.461 12.641 -2.5 1 95.75 95 TRP A O 1
ATOM 794 N N . VAL A 1 96 ? -10.547 12.195 -0.508 1 96.56 96 VAL A N 1
ATOM 795 C CA . VAL A 1 96 ? -10.594 10.773 -0.827 1 96.56 96 VAL A CA 1
ATOM 796 C C . VAL A 1 96 ? -11.93 10.188 -0.392 1 96.56 96 VAL A C 1
ATOM 798 O O . VAL A 1 96 ? -12.484 10.578 0.639 1 96.56 96 VAL A O 1
ATOM 801 N N . ASP A 1 97 ? -12.516 9.367 -1.2 1 97.19 97 ASP A N 1
ATOM 802 C CA . ASP A 1 97 ? -13.602 8.445 -0.865 1 97.19 97 ASP A CA 1
ATOM 803 C C . ASP A 1 97 ? -13.07 7.051 -0.555 1 97.19 97 ASP A C 1
ATOM 805 O O . ASP A 1 97 ? -12.789 6.27 -1.468 1 97.19 97 ASP A O 1
ATOM 809 N N . LEU A 1 98 ? -12.906 6.727 0.736 1 95.62 98 LEU A N 1
ATOM 810 C CA . LEU A 1 98 ? -12.305 5.473 1.179 1 95.62 98 LEU A CA 1
ATOM 811 C C . LEU A 1 98 ? -13.219 4.293 0.882 1 95.62 98 LEU A C 1
ATOM 813 O O . LEU A 1 98 ? -12.781 3.143 0.889 1 95.62 98 LEU A O 1
ATOM 817 N N . GLY A 1 99 ? -14.477 4.633 0.629 1 94.31 99 GLY A N 1
ATOM 818 C CA . GLY A 1 99 ? -15.406 3.555 0.339 1 94.31 99 GLY A CA 1
ATOM 819 C C . GLY A 1 99 ? -15.492 2.523 1.449 1 94.31 99 GLY A C 1
ATOM 820 O O . GLY A 1 99 ? -15.719 2.871 2.611 1 94.31 99 GLY A O 1
ATOM 821 N N . THR A 1 100 ? -15.32 1.248 1.058 1 93.12 100 THR A N 1
ATOM 822 C CA . THR A 1 100 ? -15.406 0.17 2.037 1 93.12 100 THR A CA 1
ATOM 823 C C . THR A 1 100 ? -14.008 -0.254 2.496 1 93.12 100 THR A C 1
ATOM 825 O O . THR A 1 100 ? -13.859 -1.277 3.166 1 93.12 100 THR A O 1
ATOM 828 N N . SER A 1 101 ? -12.961 0.471 2.084 1 93.12 101 SER A N 1
ATOM 829 C CA . SER A 1 101 ? -11.602 0.164 2.529 1 93.12 101 SER A CA 1
ATOM 830 C C . SER A 1 101 ? -11.484 0.25 4.047 1 93.12 101 SER A C 1
ATOM 832 O O . SER A 1 101 ? -12.164 1.061 4.68 1 93.12 101 SER A O 1
ATOM 834 N N . ASP A 1 102 ? -10.664 -0.6 4.566 1 93.69 102 ASP A N 1
ATOM 835 C CA . ASP A 1 102 ? -10.445 -0.556 6.008 1 93.69 102 ASP A CA 1
ATOM 836 C C . ASP A 1 102 ? -9.445 0.538 6.379 1 93.69 102 ASP A C 1
ATOM 838 O O . ASP A 1 102 ? -8.68 0.999 5.531 1 93.69 102 ASP A O 1
ATOM 842 N N . LEU A 1 103 ? -9.445 0.854 7.637 1 93.81 103 LEU A N 1
ATOM 843 C CA . LEU A 1 103 ? -8.688 2.004 8.125 1 93.81 103 LEU A CA 1
ATOM 844 C C . LEU A 1 103 ? -7.191 1.716 8.117 1 93.81 103 LEU A C 1
ATOM 846 O O . LEU A 1 103 ? -6.379 2.633 8.258 1 93.81 103 LEU A O 1
ATOM 850 N N . ILE A 1 104 ? -6.801 0.465 7.883 1 95.75 104 ILE A N 1
ATOM 851 C CA . ILE A 1 104 ? -5.391 0.14 7.715 1 95.75 104 ILE A CA 1
ATOM 852 C C . ILE A 1 104 ? -4.809 0.94 6.551 1 95.75 104 ILE A C 1
ATOM 854 O O . ILE A 1 104 ? -3.6 1.17 6.488 1 95.75 104 ILE A O 1
ATOM 858 N N . ALA A 1 105 ? -5.664 1.34 5.621 1 97.31 105 ALA A N 1
ATOM 859 C CA . ALA A 1 105 ? -5.25 2.215 4.531 1 97.31 105 ALA A CA 1
ATOM 860 C C . ALA A 1 105 ? -4.617 3.496 5.062 1 97.31 105 ALA A C 1
ATOM 862 O O . ALA A 1 105 ? -3.576 3.936 4.566 1 97.31 105 ALA A O 1
ATOM 863 N N . ILE A 1 106 ? -5.215 4.055 6.062 1 97.31 106 ILE A N 1
ATOM 864 C CA . ILE A 1 106 ? -4.738 5.301 6.648 1 97.31 106 ILE A CA 1
ATOM 865 C C . ILE A 1 106 ? -3.422 5.055 7.387 1 97.31 106 ILE A C 1
ATOM 867 O O . ILE A 1 106 ? -2.504 5.879 7.324 1 97.31 106 ILE A O 1
ATOM 871 N N . ASP A 1 107 ? -3.287 3.953 8.078 1 96.81 107 ASP A N 1
ATOM 872 C CA . ASP A 1 107 ? -2.043 3.598 8.758 1 96.81 107 ASP A CA 1
ATOM 873 C C . ASP A 1 107 ? -0.879 3.541 7.77 1 96.81 107 ASP A C 1
ATOM 875 O O . ASP A 1 107 ? 0.196 4.082 8.039 1 96.81 107 ASP A O 1
ATOM 879 N N . ILE A 1 108 ? -1.114 2.832 6.68 1 97.06 108 ILE A N 1
ATOM 880 C CA . ILE A 1 108 ? -0.063 2.662 5.684 1 97.06 108 ILE A CA 1
ATOM 881 C C . ILE A 1 108 ? 0.343 4.023 5.121 1 97.06 108 ILE A C 1
ATOM 883 O O . ILE A 1 108 ? 1.532 4.305 4.961 1 97.06 108 ILE A O 1
ATOM 887 N N . LEU A 1 109 ? -0.618 4.863 4.867 1 97.25 109 LEU A N 1
ATOM 888 C CA . LEU A 1 109 ? -0.331 6.203 4.367 1 97.25 109 LEU A CA 1
ATOM 889 C C . LEU A 1 109 ? 0.487 7 5.379 1 97.25 109 LEU A C 1
ATOM 891 O O . LEU A 1 109 ? 1.477 7.641 5.016 1 97.25 109 LEU A O 1
ATOM 895 N N . ILE A 1 110 ? 0.087 6.969 6.617 1 95.38 110 ILE A N 1
ATOM 896 C CA . ILE A 1 110 ? 0.793 7.68 7.676 1 95.38 110 ILE A CA 1
ATOM 897 C C . ILE A 1 110 ? 2.24 7.199 7.746 1 95.38 110 ILE A C 1
ATOM 899 O O . ILE A 1 110 ? 3.168 8.008 7.82 1 95.38 110 ILE A O 1
ATOM 903 N N . ASN A 1 111 ? 2.424 5.906 7.762 1 94.06 111 ASN A N 1
ATOM 904 C CA . ASN A 1 111 ? 3.768 5.34 7.828 1 94.06 111 ASN A CA 1
ATOM 905 C C . ASN A 1 111 ? 4.629 5.812 6.66 1 94.06 111 ASN A C 1
ATOM 907 O O . ASN A 1 111 ? 5.812 6.105 6.84 1 94.06 111 ASN A O 1
ATOM 911 N N . VAL A 1 112 ? 4.094 5.863 5.488 1 94.69 112 VAL A N 1
ATOM 912 C CA . VAL A 1 112 ? 4.801 6.309 4.293 1 94.69 112 VAL A CA 1
ATOM 913 C C . VAL A 1 112 ? 5.223 7.766 4.457 1 94.69 112 VAL A C 1
ATOM 915 O O . VAL A 1 112 ? 6.383 8.109 4.23 1 94.69 112 VAL A O 1
ATOM 918 N N . LEU A 1 113 ? 4.324 8.625 4.879 1 93.88 113 LEU A N 1
ATOM 919 C CA . LEU A 1 113 ? 4.578 10.062 4.969 1 93.88 113 LEU A CA 1
ATOM 920 C C . LEU A 1 113 ? 5.555 10.367 6.098 1 93.88 113 LEU A C 1
ATOM 922 O O . LEU A 1 113 ? 6.348 11.305 5.996 1 93.88 113 LEU A O 1
ATOM 926 N N . LYS A 1 114 ? 5.523 9.531 7.098 1 90.81 114 LYS A N 1
ATOM 927 C CA . LYS A 1 114 ? 6.484 9.703 8.18 1 90.81 114 LYS A CA 1
ATOM 928 C C . LYS A 1 114 ? 7.91 9.461 7.695 1 90.81 114 LYS A C 1
ATOM 930 O O . LYS A 1 114 ? 8.836 10.172 8.102 1 90.81 114 LYS A O 1
ATOM 935 N N . GLN A 1 115 ? 8.086 8.469 6.883 1 86.25 115 GLN A N 1
ATOM 936 C CA . GLN A 1 115 ? 9.406 8.156 6.348 1 86.25 115 GLN A CA 1
ATOM 937 C C . GLN A 1 115 ? 9.852 9.203 5.332 1 86.25 115 GLN A C 1
ATOM 939 O O . GLN A 1 115 ? 11.039 9.5 5.215 1 86.25 115 GLN A O 1
ATOM 944 N N . MET A 1 116 ? 8.914 9.68 4.477 1 81.25 116 MET A N 1
ATOM 945 C CA . MET A 1 116 ? 9.219 10.742 3.529 1 81.25 116 MET A CA 1
ATOM 946 C C . MET A 1 116 ? 9.773 11.969 4.25 1 81.25 116 MET A C 1
ATOM 948 O O . MET A 1 116 ? 10.719 12.602 3.773 1 81.25 116 MET A O 1
ATOM 952 N N . ASP A 1 117 ? 9.25 12.344 5.289 1 66.94 117 ASP A N 1
ATOM 953 C CA . ASP A 1 117 ? 9.617 13.492 6.113 1 66.94 117 ASP A CA 1
ATOM 954 C C . ASP A 1 117 ? 11.133 13.547 6.324 1 66.94 117 ASP A C 1
ATOM 956 O O . ASP A 1 117 ? 11.727 14.625 6.297 1 66.94 117 ASP A O 1
ATOM 960 N N . VAL A 1 118 ? 11.656 12.414 6.133 1 62.28 118 VAL A N 1
ATOM 961 C CA . VAL A 1 118 ? 13.078 12.359 6.449 1 62.28 118 VAL A CA 1
ATOM 962 C C . VAL A 1 118 ? 13.898 12.594 5.184 1 62.28 118 VAL A C 1
ATOM 964 O O . VAL A 1 118 ? 14.938 13.25 5.223 1 62.28 118 VAL A O 1
ATOM 967 N N . ASP A 1 119 ? 13.367 12.352 4.074 1 63.44 119 ASP A N 1
ATOM 968 C CA . ASP A 1 119 ? 14.188 12.297 2.867 1 63.44 119 ASP A CA 1
ATOM 969 C C . ASP A 1 119 ? 14 13.555 2.021 1 63.44 119 ASP A C 1
ATOM 971 O O . ASP A 1 119 ? 14.867 13.906 1.222 1 63.44 119 ASP A O 1
ATOM 975 N N . VAL A 1 120 ? 12.875 14.164 2.256 1 71.94 120 VAL A N 1
ATOM 976 C CA . VAL A 1 120 ? 12.562 15.336 1.436 1 71.94 120 VAL A CA 1
ATOM 977 C C . VAL A 1 120 ? 12.125 16.484 2.33 1 71.94 120 VAL A C 1
ATOM 979 O O . VAL A 1 120 ? 12.391 16.484 3.533 1 71.94 120 VAL A O 1
ATOM 982 N N . LEU A 1 121 ? 11.445 17.438 1.673 1 76.75 121 LEU A N 1
ATOM 983 C CA . LEU A 1 121 ? 10.891 18.531 2.463 1 76.75 121 LEU A CA 1
ATOM 984 C C . LEU A 1 121 ? 10.039 18 3.613 1 76.75 121 LEU A C 1
ATOM 986 O O . LEU A 1 121 ? 9.156 17.172 3.402 1 76.75 121 LEU A O 1
ATOM 990 N N . LYS A 1 122 ? 10.367 18.484 4.699 1 87.94 122 LYS A N 1
ATOM 991 C CA . LYS A 1 122 ? 9.789 18 5.945 1 87.94 122 LYS A CA 1
ATOM 992 C C . LYS A 1 122 ? 8.289 18.281 6.012 1 87.94 122 LYS A C 1
ATOM 994 O O . LYS A 1 122 ? 7.855 19.406 5.715 1 87.94 122 LYS A O 1
ATOM 999 N N . ILE A 1 123 ? 7.531 17.328 6.273 1 92.06 123 ILE A N 1
ATOM 1000 C CA . ILE A 1 123 ? 6.121 17.484 6.613 1 92.06 123 ILE A CA 1
ATOM 1001 C C . ILE A 1 123 ? 5.977 17.781 8.109 1 92.06 123 ILE A C 1
ATOM 1003 O O . ILE A 1 123 ? 6.422 16.984 8.938 1 92.06 123 ILE A O 1
ATOM 1007 N N . GLU A 1 124 ? 5.387 18.828 8.414 1 93.19 124 GLU A N 1
ATOM 1008 C CA . GLU A 1 124 ? 5.242 19.219 9.82 1 93.19 124 GLU A CA 1
ATOM 1009 C C . GLU A 1 124 ? 3.998 18.578 10.438 1 93.19 124 GLU A C 1
ATOM 1011 O O . GLU A 1 124 ? 4.02 18.156 11.594 1 93.19 124 GLU A O 1
ATOM 1016 N N . GLU A 1 125 ? 2.969 18.625 9.656 1 95.19 125 GLU A N 1
ATOM 1017 C CA . GLU A 1 125 ? 1.699 18.125 10.188 1 95.19 125 GLU A CA 1
ATOM 1018 C C . GLU A 1 125 ? 0.924 17.359 9.125 1 95.19 125 GLU A C 1
ATOM 1020 O O . GLU A 1 125 ? 0.9 17.75 7.953 1 95.19 125 GLU A O 1
ATOM 1025 N N . LEU A 1 126 ? 0.34 16.266 9.547 1 96.69 126 LEU A N 1
ATOM 1026 C CA . LEU A 1 126 ? -0.647 15.508 8.781 1 96.69 126 LEU A CA 1
ATOM 1027 C C . LEU A 1 126 ? -1.99 15.477 9.5 1 96.69 126 LEU A C 1
ATOM 1029 O O . LEU A 1 126 ? -2.072 15.039 10.656 1 96.69 126 LE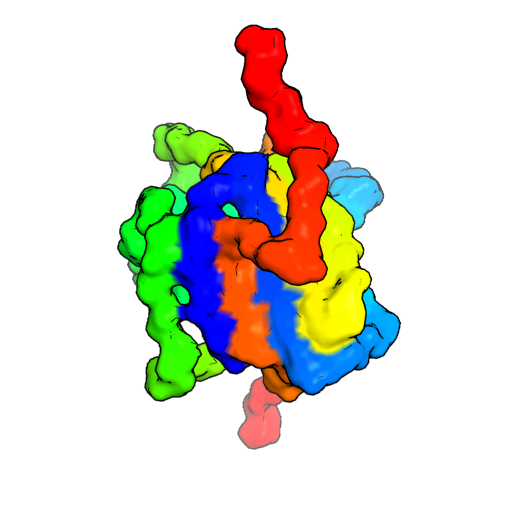U A O 1
ATOM 1033 N N . ILE A 1 127 ? -3.037 15.953 8.852 1 97.19 127 ILE A N 1
ATOM 1034 C CA . ILE A 1 127 ? -4.367 15.969 9.445 1 97.19 127 ILE A CA 1
ATOM 1035 C C . ILE A 1 127 ? -5.316 15.109 8.625 1 97.19 127 ILE A C 1
ATOM 1037 O O . ILE A 1 127 ? -5.43 15.289 7.406 1 97.19 127 ILE A O 1
ATOM 1041 N N . ILE A 1 128 ? -5.953 14.227 9.266 1 97.31 128 ILE A N 1
ATOM 1042 C CA . ILE A 1 128 ? -6.941 13.375 8.617 1 97.31 128 ILE A CA 1
ATOM 1043 C C . ILE A 1 128 ? -8.352 13.844 8.977 1 97.31 128 ILE A C 1
ATOM 1045 O O . ILE A 1 128 ? -8.719 13.852 10.156 1 97.31 128 ILE A O 1
ATOM 1049 N N . GLY A 1 129 ? -9.094 14.211 8 1 95.06 129 GLY A N 1
ATOM 1050 C CA . GLY A 1 129 ? -10.469 14.633 8.211 1 95.06 129 GLY A CA 1
ATOM 1051 C C . GLY A 1 129 ? -10.602 16.125 8.477 1 95.06 129 GLY A C 1
ATOM 1052 O O . GLY A 1 129 ? -9.602 16.828 8.57 1 95.06 129 GLY A O 1
ATOM 1053 N N . GLY A 1 130 ? -11.883 16.562 8.461 1 91.69 130 GLY A N 1
ATOM 1054 C CA . GLY A 1 130 ? -12.227 17.922 8.805 1 91.69 130 GLY A CA 1
ATOM 1055 C C . GLY A 1 130 ? -11.938 18.922 7.695 1 91.69 130 GLY A C 1
ATOM 1056 O O . GLY A 1 130 ? -11.727 18.516 6.547 1 91.69 130 GLY A O 1
ATOM 1057 N N . VAL A 1 131 ? -12.156 20.172 8.023 1 88 131 VAL A N 1
ATOM 1058 C CA . VAL A 1 131 ? -11.961 21.266 7.074 1 88 131 VAL A CA 1
ATOM 1059 C C . VAL A 1 131 ? -11.141 22.375 7.723 1 88 131 VAL A C 1
ATOM 1061 O O . VAL A 1 131 ? -11.258 22.625 8.93 1 88 131 VAL A O 1
ATOM 1064 N N . ASN A 1 132 ? -10.25 22.859 6.914 1 86.12 132 ASN A N 1
ATOM 1065 C CA . ASN A 1 132 ? -9.531 24.047 7.387 1 86.12 132 ASN A CA 1
ATOM 1066 C C . ASN A 1 132 ? -10.352 25.312 7.199 1 86.12 132 ASN A C 1
ATOM 1068 O O . ASN A 1 132 ? -10.805 25.609 6.09 1 86.12 132 ASN A O 1
ATOM 1072 N N . GLU A 1 133 ? -10.422 26.047 8.227 1 80.75 133 GLU A N 1
ATOM 1073 C CA . GLU A 1 133 ? -11.234 27.266 8.188 1 80.75 133 GLU A CA 1
ATOM 1074 C C . GLU A 1 133 ? -10.664 28.281 7.195 1 80.75 133 GLU A C 1
ATOM 1076 O O . GLU A 1 133 ? -11.414 28.953 6.484 1 80.75 133 GLU A O 1
ATOM 1081 N N . ASP A 1 134 ? -9.383 28.438 7.105 1 82.94 134 ASP A N 1
ATOM 1082 C CA . ASP A 1 134 ? -8.727 29.453 6.285 1 82.94 134 ASP A CA 1
ATOM 1083 C C . ASP A 1 134 ? -8.586 28.984 4.84 1 82.94 134 ASP A C 1
ATOM 1085 O O . ASP A 1 134 ? -8.156 29.75 3.973 1 82.94 134 ASP A O 1
ATOM 1089 N N . TRP A 1 135 ? -8.898 27.734 4.566 1 83.75 135 TRP A N 1
ATOM 1090 C CA . TRP A 1 135 ? -8.906 27.125 3.242 1 83.75 135 TRP A CA 1
ATOM 1091 C C . TRP A 1 135 ? -10.094 26.188 3.08 1 83.75 135 TRP A C 1
ATOM 1093 O O . TRP A 1 135 ? -9.93 24.969 3.047 1 83.75 135 TRP A O 1
ATOM 1103 N N . PRO A 1 136 ? -11.312 26.859 3.014 1 76.75 136 PRO A N 1
ATOM 1104 C CA . PRO A 1 136 ? -12.539 26.047 3.07 1 76.75 136 PRO A CA 1
ATOM 1105 C C . PRO A 1 136 ? -12.727 25.172 1.833 1 76.75 136 PRO A C 1
ATOM 1107 O O . PRO A 1 136 ? -12.109 25.422 0.795 1 76.75 136 PRO A O 1
ATOM 1110 N N . VAL A 1 137 ? -13.336 23.984 2.074 1 74.12 137 VAL A N 1
ATOM 1111 C CA . VAL A 1 137 ? -13.617 23.062 0.978 1 74.12 137 VAL A CA 1
ATOM 1112 C C . VAL A 1 137 ? -15.047 23.281 0.476 1 74.12 137 VAL A C 1
ATOM 1114 O O . VAL A 1 137 ? -15.938 23.609 1.257 1 74.12 137 VAL A O 1
ATOM 1117 N N . GLU A 1 138 ? -15.156 23.469 -0.886 1 63.28 138 GLU A N 1
ATOM 1118 C CA . GLU A 1 138 ? -16.5 23.375 -1.461 1 63.28 138 GLU A CA 1
ATOM 1119 C C . GLU A 1 138 ? -16.984 21.938 -1.518 1 63.28 138 GLU A C 1
ATOM 1121 O O . GLU A 1 138 ? -16.188 21 -1.388 1 63.28 138 GLU A O 1
ATOM 1126 N N . GLU A 1 139 ? -18.266 21.531 -1.351 1 57.75 139 GLU A N 1
ATOM 1127 C CA . GLU A 1 139 ? -18.781 20.188 -1.553 1 57.75 139 GLU A CA 1
ATOM 1128 C C . GLU A 1 139 ? -18.078 19.5 -2.725 1 57.75 139 GLU A C 1
ATOM 1130 O O . GLU A 1 139 ? -17.953 20.078 -3.803 1 57.75 139 GLU A O 1
ATOM 1135 N N . HIS A 1 140 ? -17.188 18.609 -2.293 1 58.44 140 HIS A N 1
ATOM 1136 C CA . HIS A 1 140 ? -16.469 17.953 -3.385 1 58.44 140 HIS A CA 1
ATOM 1137 C C . HIS A 1 140 ? -17.438 17.438 -4.445 1 58.44 140 HIS A C 1
ATOM 1139 O O . HIS A 1 140 ? -18.438 16.781 -4.121 1 58.44 140 HIS A O 1
ATOM 1145 N N . PRO A 1 141 ? -17.344 17.953 -5.598 1 51.44 141 PRO A N 1
ATOM 1146 C CA . PRO A 1 141 ? -18.266 17.578 -6.676 1 51.44 141 PRO A CA 1
ATOM 1147 C C . PRO A 1 141 ? -18.516 16.062 -6.727 1 51.44 141 PRO A C 1
ATOM 1149 O O . PRO A 1 141 ? -19.625 15.633 -7.082 1 51.44 141 PRO A O 1
ATOM 1152 N N . ASP A 1 142 ? -17.484 15.32 -6.457 1 47.84 142 ASP A N 1
ATOM 1153 C CA . ASP A 1 142 ? -17.656 13.883 -6.605 1 47.84 142 ASP A CA 1
ATOM 1154 C C . ASP A 1 142 ? -18.328 13.273 -5.375 1 47.84 142 ASP A C 1
ATOM 1156 O O . ASP A 1 142 ? -18.703 12.102 -5.379 1 47.84 142 ASP A O 1
ATOM 1160 N N . ALA A 1 143 ? -18.391 13.984 -4.254 1 49.91 143 ALA A N 1
ATOM 1161 C CA . ALA A 1 143 ? -19.125 13.531 -3.076 1 49.91 143 ALA A CA 1
ATOM 1162 C C . ALA A 1 143 ? -20.625 13.586 -3.316 1 49.91 143 ALA A C 1
ATOM 1164 O O . ALA A 1 143 ? -21.406 13 -2.555 1 49.91 143 ALA A O 1
ATOM 1165 N N . ILE A 1 144 ? -21.359 14.461 -4.164 1 45.53 144 ILE A N 1
ATOM 1166 C CA . ILE A 1 144 ? -22.766 14.789 -4.391 1 45.53 144 ILE A CA 1
ATOM 1167 C C . ILE A 1 144 ? -23.531 13.531 -4.812 1 45.53 144 ILE A C 1
ATOM 1169 O O . ILE A 1 144 ? -24.75 13.57 -5 1 45.53 144 ILE A O 1
ATOM 1173 N N . PHE A 1 145 ? -23.031 12.539 -5.375 1 40.16 145 PHE A N 1
ATOM 1174 C CA . PHE A 1 145 ? -23.969 11.562 -5.906 1 40.16 145 PHE A CA 1
ATOM 1175 C C . PHE A 1 145 ? -24.641 10.781 -4.781 1 40.16 145 PHE A C 1
ATOM 1177 O O . PHE A 1 145 ? -25.016 9.625 -4.957 1 40.16 145 PHE A O 1
ATOM 1184 N N . SER A 1 146 ? -24.469 11.172 -3.469 1 35.25 146 SER A N 1
ATOM 1185 C CA . SER A 1 146 ? -25.234 10.375 -2.508 1 35.25 146 SER A CA 1
ATOM 1186 C C . SER A 1 146 ? -26.734 10.5 -2.754 1 35.25 146 SER A C 1
ATOM 1188 O O . SER A 1 146 ? -27.438 9.492 -2.867 1 35.25 146 SER A O 1
ATOM 1190 N N . SER A 1 147 ? -27.422 11.562 -2.051 1 30.06 147 SER A N 1
ATOM 1191 C CA . SER A 1 147 ? -28.797 11.531 -1.535 1 30.06 147 SER A CA 1
ATOM 1192 C C . SER A 1 147 ? -29.812 11.789 -2.643 1 30.06 147 SER A C 1
ATOM 1194 O O . SER A 1 147 ? -31.016 11.867 -2.383 1 30.06 147 SER A O 1
ATOM 1196 N N . THR A 1 148 ? -29.469 12.289 -3.85 1 30.02 148 THR A N 1
ATOM 1197 C CA . THR A 1 148 ? -30.703 12.68 -4.527 1 30.02 148 THR A CA 1
ATOM 1198 C C . THR A 1 148 ? -31.469 11.445 -4.977 1 30.02 148 THR A C 1
ATOM 1200 O O . THR A 1 148 ? -32.531 11.562 -5.59 1 30.02 148 THR A O 1
ATOM 1203 N N . ASP A 1 149 ? -31.078 10.133 -4.68 1 25.16 149 ASP A N 1
ATOM 1204 C CA . ASP A 1 149 ? -32.25 9.328 -4.91 1 25.16 149 ASP A CA 1
ATOM 1205 C C . ASP A 1 149 ? -33.219 9.398 -3.719 1 25.16 149 ASP A C 1
ATOM 1207 O O . ASP A 1 149 ? -32.781 9.398 -2.566 1 25.16 149 ASP A O 1
ATOM 1211 N N . MET B 1 1 ? -8.32 -17.25 -7.309 1 90.75 1 MET B N 1
ATOM 1212 C CA . MET B 1 1 ? -6.867 -17.281 -7.234 1 90.75 1 MET B CA 1
ATOM 1213 C C . MET B 1 1 ? -6.402 -18.078 -6.016 1 90.75 1 MET B C 1
ATOM 1215 O O . MET B 1 1 ? -6.852 -17.828 -4.898 1 90.75 1 MET B O 1
ATOM 1219 N N . GLU B 1 2 ? -5.59 -19.125 -6.285 1 92.69 2 GLU B N 1
ATOM 1220 C CA . GLU B 1 2 ? -5 -19.938 -5.223 1 92.69 2 GLU B CA 1
ATOM 1221 C C . GLU B 1 2 ? -3.652 -19.375 -4.781 1 92.69 2 GLU B C 1
ATOM 1223 O O . GLU B 1 2 ? -2.762 -19.156 -5.605 1 92.69 2 GLU B O 1
ATOM 1228 N N . VAL B 1 3 ? -3.551 -19.141 -3.465 1 95.44 3 VAL B N 1
ATOM 1229 C CA . VAL B 1 3 ? -2.312 -18.594 -2.91 1 95.44 3 VAL B CA 1
ATOM 1230 C C . VAL B 1 3 ? -1.53 -19.719 -2.219 1 95.44 3 VAL B C 1
ATOM 1232 O O . VAL B 1 3 ? -2.09 -20.484 -1.432 1 95.44 3 VAL B O 1
ATOM 1235 N N . ARG B 1 4 ? -0.267 -19.781 -2.535 1 96.62 4 ARG B N 1
ATOM 1236 C CA . ARG B 1 4 ? 0.604 -20.766 -1.916 1 96.62 4 ARG B CA 1
ATOM 1237 C C . ARG B 1 4 ? 1.928 -20.141 -1.487 1 96.62 4 ARG B C 1
ATOM 1239 O O . ARG B 1 4 ? 2.479 -19.297 -2.193 1 96.62 4 ARG B O 1
ATOM 1246 N N . PHE B 1 5 ? 2.426 -20.625 -0.382 1 96.94 5 PHE B N 1
ATOM 1247 C CA . PHE B 1 5 ? 3.727 -20.188 0.106 1 96.94 5 PHE B CA 1
ATOM 1248 C C . PHE B 1 5 ? 4.75 -21.312 0.013 1 96.94 5 PHE B C 1
ATOM 1250 O O . PHE B 1 5 ? 4.441 -22.469 0.302 1 96.94 5 PHE B O 1
ATOM 1257 N N . ARG B 1 6 ? 5.883 -21.016 -0.421 1 96.5 6 ARG B N 1
ATOM 1258 C CA . ARG B 1 6 ? 7.059 -21.875 -0.37 1 96.5 6 ARG B CA 1
ATOM 1259 C C . ARG B 1 6 ? 8.109 -21.312 0.589 1 96.5 6 ARG B C 1
ATOM 1261 O O . ARG B 1 6 ? 7.762 -20.703 1.604 1 96.5 6 ARG B O 1
ATOM 1268 N N . GLU B 1 7 ? 9.352 -21.75 0.38 1 94.69 7 GLU B N 1
ATOM 1269 C CA . GLU B 1 7 ? 10.383 -21.156 1.225 1 94.69 7 GLU B CA 1
ATOM 1270 C C . GLU B 1 7 ? 10.531 -19.672 0.945 1 94.69 7 GLU B C 1
ATOM 1272 O O . GLU B 1 7 ? 10.766 -19.266 -0.197 1 94.69 7 GLU B O 1
ATOM 1277 N N . VAL B 1 8 ? 10.43 -18.906 2.021 1 94.19 8 VAL B N 1
ATOM 1278 C CA . VAL B 1 8 ? 10.453 -17.453 1.858 1 94.19 8 VAL B CA 1
ATOM 1279 C C . VAL B 1 8 ? 11.695 -16.875 2.541 1 94.19 8 VAL B C 1
ATOM 1281 O O . VAL B 1 8 ? 11.898 -17.078 3.742 1 94.19 8 VAL B O 1
ATOM 1284 N N . ASP B 1 9 ? 12.516 -16.312 1.794 1 93.38 9 ASP B N 1
ATOM 1285 C CA . ASP B 1 9 ? 13.594 -15.461 2.285 1 93.38 9 ASP B CA 1
ATOM 1286 C C . ASP B 1 9 ? 13.297 -13.984 2.021 1 93.38 9 ASP B C 1
ATOM 1288 O O . ASP B 1 9 ? 13.367 -13.531 0.879 1 93.38 9 ASP B O 1
ATOM 1292 N N . PRO B 1 10 ? 13 -13.195 3.051 1 92.94 10 PRO B N 1
ATOM 1293 C CA . PRO B 1 10 ? 12.594 -11.805 2.857 1 92.94 10 PRO B CA 1
ATOM 1294 C C . PRO B 1 10 ? 13.625 -10.984 2.08 1 92.94 10 PRO B C 1
ATOM 1296 O O . PRO B 1 10 ? 13.266 -10.031 1.391 1 92.94 10 PRO B O 1
ATOM 1299 N N . PHE B 1 11 ? 14.867 -11.398 2.127 1 94.12 11 PHE B N 1
ATOM 1300 C CA . PHE B 1 11 ? 15.914 -10.617 1.477 1 94.12 11 PHE B CA 1
ATOM 1301 C C . PHE B 1 11 ? 16.141 -11.102 0.047 1 94.12 11 PHE B C 1
ATOM 1303 O O . PHE B 1 11 ? 16.891 -10.484 -0.71 1 94.12 11 PHE B O 1
ATOM 1310 N N . ASN B 1 12 ? 15.625 -12.133 -0.257 1 93.75 12 ASN B N 1
ATOM 1311 C CA . ASN B 1 12 ? 15.727 -12.766 -1.565 1 93.75 12 ASN B CA 1
ATOM 1312 C C . ASN B 1 12 ? 14.453 -13.531 -1.92 1 93.75 12 ASN B C 1
ATOM 1314 O O . ASN B 1 12 ? 14.484 -14.75 -2.078 1 93.75 12 ASN B O 1
ATOM 1318 N N . CYS B 1 13 ? 13.398 -12.844 -2.174 1 95.06 13 CYS B N 1
ATOM 1319 C CA . CYS B 1 13 ? 12.086 -13.469 -2.316 1 95.06 13 CYS B CA 1
ATOM 1320 C C . CYS B 1 13 ? 11.602 -13.383 -3.758 1 95.06 13 CYS B C 1
ATOM 1322 O O . CYS B 1 13 ? 11.609 -12.305 -4.359 1 95.06 13 CYS B O 1
ATOM 1324 N N . TRP B 1 14 ? 11.188 -14.531 -4.297 1 95.44 14 TRP B N 1
ATOM 1325 C CA . TRP B 1 14 ? 10.562 -14.57 -5.613 1 95.44 14 TRP B CA 1
ATOM 1326 C C . TRP B 1 14 ? 9.055 -14.711 -5.496 1 95.44 14 TRP B C 1
ATOM 1328 O O . TRP B 1 14 ? 8.555 -15.484 -4.672 1 95.44 14 TRP B O 1
ATOM 1338 N N . ILE B 1 15 ? 8.32 -13.961 -6.301 1 97.25 15 ILE B N 1
ATOM 1339 C CA . ILE B 1 15 ? 6.867 -14.047 -6.395 1 97.25 15 ILE B CA 1
ATOM 1340 C C . ILE B 1 15 ? 6.469 -14.547 -7.781 1 97.25 15 ILE B C 1
ATOM 1342 O O . ILE B 1 15 ? 6.914 -14.008 -8.797 1 97.25 15 ILE B O 1
ATOM 1346 N N . TRP B 1 16 ? 5.645 -15.555 -7.77 1 96.69 16 TRP B N 1
ATOM 1347 C CA . TRP B 1 16 ? 5.238 -16.188 -9.023 1 96.69 16 TRP B CA 1
ATOM 1348 C C . TRP B 1 16 ? 3.732 -16.047 -9.234 1 96.69 16 TRP B C 1
ATOM 1350 O O . TRP B 1 16 ? 2.949 -16.234 -8.305 1 96.69 16 TRP B O 1
ATOM 1360 N N . ILE B 1 17 ? 3.361 -15.758 -10.492 1 96.38 17 ILE B N 1
ATOM 1361 C CA . ILE B 1 17 ? 1.954 -15.641 -10.852 1 96.38 17 ILE B CA 1
ATOM 1362 C C . ILE B 1 17 ? 1.66 -16.516 -12.07 1 96.38 17 ILE B C 1
ATOM 1364 O O . ILE B 1 17 ? 2.377 -16.453 -13.07 1 96.38 17 ILE B O 1
ATOM 1368 N N . ARG B 1 18 ? 0.677 -17.297 -11.945 1 95.5 18 ARG B N 1
ATOM 1369 C CA . ARG B 1 18 ? 0.212 -18.078 -13.086 1 95.5 18 ARG B CA 1
ATOM 1370 C C . ARG B 1 18 ? -1.146 -17.578 -13.57 1 95.5 18 ARG B C 1
ATOM 1372 O O . ARG B 1 18 ? -2.117 -17.562 -12.812 1 95.5 18 ARG B O 1
ATOM 1379 N N . TYR B 1 19 ? -1.197 -17.219 -14.867 1 94.12 19 TYR B N 1
ATOM 1380 C CA . TYR B 1 19 ? -2.438 -16.766 -15.484 1 94.12 19 TYR B CA 1
ATOM 1381 C C . TYR B 1 19 ? -3.178 -17.922 -16.141 1 94.12 19 TYR B C 1
ATOM 1383 O O . TYR B 1 19 ? -2.59 -18.984 -16.391 1 94.12 19 TYR B O 1
ATOM 1391 N N . SER B 1 20 ? -4.453 -17.719 -16.328 1 93.62 20 SER B N 1
ATOM 1392 C CA . SER B 1 20 ? -5.27 -18.719 -17.016 1 93.62 20 SER B CA 1
ATOM 1393 C C . SER B 1 20 ? -4.934 -18.781 -18.5 1 93.62 20 SER B C 1
ATOM 1395 O O . SER B 1 20 ? -5.301 -19.734 -19.172 1 93.62 20 SER B O 1
ATOM 1397 N N . GLY B 1 21 ? -4.281 -17.812 -19 1 93.62 21 GLY B N 1
ATOM 1398 C CA . GLY B 1 21 ? -3.793 -17.672 -20.375 1 93.62 21 GLY B CA 1
ATOM 1399 C C . GLY B 1 21 ? -2.615 -16.734 -20.484 1 93.62 21 GLY B C 1
ATOM 1400 O O . GLY B 1 21 ? -2.172 -16.156 -19.5 1 93.62 21 GLY B O 1
ATOM 1401 N N . VAL B 1 22 ? -2.092 -16.594 -21.703 1 94.5 22 VAL B N 1
ATOM 1402 C CA . VAL B 1 22 ? -0.958 -15.711 -21.938 1 94.5 22 VAL B CA 1
ATOM 1403 C C . VAL B 1 22 ? -1.408 -14.25 -21.812 1 94.5 22 VAL B C 1
ATOM 1405 O O . VAL B 1 22 ? -2.283 -13.805 -22.562 1 94.5 22 VAL B O 1
ATOM 1408 N N . PRO B 1 23 ? -0.81 -13.531 -20.875 1 93.62 23 PRO B N 1
ATOM 1409 C CA . PRO B 1 23 ? -1.25 -12.148 -20.703 1 93.62 23 PRO B CA 1
ATOM 1410 C C . PRO B 1 23 ? -0.893 -11.25 -21.875 1 93.62 23 PRO B C 1
ATOM 1412 O O . PRO B 1 23 ? 0.169 -11.414 -22.484 1 93.62 23 PRO B O 1
ATOM 1415 N N . SER B 1 24 ? -1.817 -10.383 -22.188 1 93.25 24 SER B N 1
ATOM 1416 C CA . SER B 1 24 ? -1.575 -9.367 -23.219 1 93.25 24 SER B CA 1
ATOM 1417 C C . SER B 1 24 ? -0.619 -8.297 -22.719 1 93.25 24 SER B C 1
ATOM 1419 O O . SER B 1 24 ? -0.272 -8.266 -21.531 1 93.25 24 SER B O 1
ATOM 1421 N N . LYS B 1 25 ? -0.244 -7.422 -23.609 1 93.81 25 LYS B N 1
ATOM 1422 C CA . LYS B 1 25 ? 0.619 -6.312 -23.219 1 93.81 25 LYS B CA 1
ATOM 1423 C C . LYS B 1 25 ? -0.052 -5.438 -22.172 1 93.81 25 LYS B C 1
ATOM 1425 O O . LYS B 1 25 ? 0.599 -4.988 -21.219 1 93.81 25 LYS B O 1
ATOM 1430 N N . GLY B 1 26 ? -1.293 -5.156 -22.391 1 91.94 26 GLY B N 1
ATOM 1431 C CA . GLY B 1 26 ? -2.043 -4.375 -21.422 1 91.94 26 GLY B CA 1
ATOM 1432 C C . GLY B 1 26 ? -2.055 -5.004 -20.031 1 91.94 26 GLY B C 1
ATOM 1433 O O . GLY B 1 26 ? -1.903 -4.305 -19.031 1 91.94 26 GLY B O 1
ATOM 1434 N N . GLU B 1 27 ? -2.248 -6.324 -19.984 1 90.56 27 GLU B N 1
ATOM 1435 C CA . GLU B 1 27 ? -2.254 -7.043 -18.719 1 90.56 27 GLU B C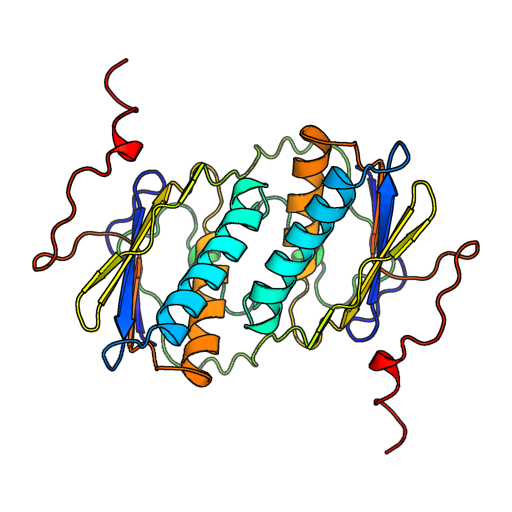A 1
ATOM 1436 C C . GLU B 1 27 ? -0.878 -7.012 -18.062 1 90.56 27 GLU B C 1
ATOM 1438 O O . GLU B 1 27 ? -0.772 -6.879 -16.828 1 90.56 27 GLU B O 1
ATOM 1443 N N . LYS B 1 28 ? 0.128 -7.117 -18.812 1 93.88 28 LYS B N 1
ATOM 1444 C CA . LYS B 1 28 ? 1.502 -7.051 -18.328 1 93.88 28 LYS B CA 1
ATOM 1445 C C . LYS B 1 28 ? 1.812 -5.68 -17.734 1 93.88 28 LYS B C 1
ATOM 1447 O O . LYS B 1 28 ? 2.398 -5.582 -16.656 1 93.88 28 LYS B O 1
ATOM 1452 N N . ASP B 1 29 ? 1.435 -4.691 -18.438 1 93.5 29 ASP B N 1
ATOM 1453 C CA . ASP B 1 29 ? 1.635 -3.334 -17.938 1 93.5 29 ASP B CA 1
ATOM 1454 C C . ASP B 1 29 ? 0.854 -3.104 -16.641 1 93.5 29 ASP B C 1
ATOM 1456 O O . ASP B 1 29 ? 1.321 -2.398 -15.75 1 93.5 29 ASP B O 1
ATOM 1460 N N . TYR B 1 30 ? -0.279 -3.707 -16.641 1 93 30 TYR B N 1
ATOM 1461 C CA . TYR B 1 30 ? -1.157 -3.529 -15.492 1 93 30 TYR B CA 1
ATOM 1462 C C . TYR B 1 30 ? -0.531 -4.113 -14.234 1 93 30 TYR B C 1
ATOM 1464 O O . TYR B 1 30 ? -0.458 -3.445 -13.203 1 93 30 TYR B O 1
ATOM 1472 N N . ILE B 1 31 ? -0.066 -5.309 -14.266 1 94.31 31 ILE B N 1
ATOM 1473 C CA . ILE B 1 31 ? 0.52 -5.949 -13.094 1 94.31 31 ILE B CA 1
ATOM 1474 C C . ILE B 1 31 ? 1.826 -5.254 -12.719 1 94.31 31 ILE B C 1
ATOM 1476 O O . ILE B 1 31 ? 2.164 -5.137 -11.539 1 94.31 31 ILE B O 1
ATOM 1480 N N . ASP B 1 32 ? 2.535 -4.809 -13.688 1 95.44 32 ASP B N 1
ATOM 1481 C CA . ASP B 1 32 ? 3.742 -4.027 -13.43 1 95.44 32 ASP B CA 1
ATOM 1482 C C . ASP B 1 32 ? 3.424 -2.779 -12.609 1 95.44 32 ASP B C 1
ATOM 1484 O O . ASP B 1 32 ? 4.137 -2.455 -11.656 1 95.44 32 ASP B O 1
ATOM 1488 N N . GLY B 1 33 ? 2.418 -2.115 -13.031 1 95.06 33 GLY B N 1
ATOM 1489 C CA . GLY B 1 33 ? 1.992 -0.92 -12.328 1 95.06 33 GLY B CA 1
ATOM 1490 C C . GLY B 1 33 ? 1.6 -1.19 -10.883 1 95.06 33 GLY B C 1
ATOM 1491 O O . GLY B 1 33 ? 1.904 -0.395 -9.992 1 95.06 33 GLY B O 1
ATOM 1492 N N . ILE B 1 34 ? 0.926 -2.303 -10.719 1 96 34 ILE B N 1
ATOM 1493 C CA . ILE B 1 34 ? 0.5 -2.691 -9.375 1 96 34 ILE B CA 1
ATOM 1494 C C . ILE B 1 34 ? 1.725 -2.916 -8.492 1 96 34 ILE B C 1
ATOM 1496 O O . ILE B 1 34 ? 1.8 -2.387 -7.379 1 96 34 ILE B O 1
ATOM 1500 N N . PHE B 1 35 ? 2.754 -3.641 -8.969 1 97.88 35 PHE B N 1
ATOM 1501 C CA . PHE B 1 35 ? 3.953 -3.938 -8.195 1 97.88 35 PHE B CA 1
ATOM 1502 C C . PHE B 1 35 ? 4.773 -2.676 -7.961 1 97.88 35 PHE B C 1
ATOM 1504 O O . PHE B 1 35 ? 5.367 -2.502 -6.895 1 97.88 35 PHE B O 1
ATOM 1511 N N . ASP B 1 36 ? 4.762 -1.827 -8.938 1 97.62 36 ASP B N 1
ATOM 1512 C CA . ASP B 1 36 ? 5.441 -0.548 -8.758 1 97.62 36 ASP B CA 1
ATOM 1513 C C . ASP B 1 36 ? 4.809 0.257 -7.625 1 97.62 36 ASP B C 1
ATOM 1515 O O . ASP B 1 36 ? 5.516 0.82 -6.785 1 97.62 36 ASP B O 1
ATOM 1519 N N . SER B 1 37 ? 3.504 0.345 -7.695 1 97.88 37 SER B N 1
ATOM 1520 C CA . SER B 1 37 ? 2.787 1.07 -6.652 1 97.88 37 SER B CA 1
ATOM 1521 C C . SER B 1 37 ? 3.029 0.448 -5.281 1 97.88 37 SER B C 1
ATOM 1523 O O . SER B 1 37 ? 3.24 1.162 -4.297 1 97.88 37 SER B O 1
ATOM 1525 N N . TRP B 1 38 ? 2.994 -0.862 -5.215 1 98.44 38 TRP B N 1
ATOM 1526 C CA . TRP B 1 38 ? 3.262 -1.623 -4 1 98.44 38 TRP B CA 1
ATOM 1527 C C . TRP B 1 38 ? 4.664 -1.34 -3.477 1 98.44 38 TRP B C 1
ATOM 1529 O O . TRP B 1 38 ? 4.852 -1.104 -2.281 1 98.44 38 TRP B O 1
ATOM 1539 N N . TYR B 1 39 ? 5.625 -1.267 -4.34 1 98.19 39 TYR B N 1
ATOM 1540 C CA . TYR B 1 39 ? 7.016 -1.021 -3.984 1 98.19 39 TYR B CA 1
ATOM 1541 C C . TYR B 1 39 ? 7.215 0.412 -3.508 1 98.19 39 TYR B C 1
ATOM 1543 O O . TYR B 1 39 ? 8.008 0.667 -2.598 1 98.19 39 TYR B O 1
ATOM 1551 N N . VAL B 1 40 ? 6.535 1.334 -4.105 1 97.19 40 VAL B N 1
ATOM 1552 C CA . VAL B 1 40 ? 6.641 2.732 -3.701 1 97.19 40 VAL B CA 1
ATOM 1553 C C . VAL B 1 40 ? 6.262 2.873 -2.229 1 97.19 40 VAL B C 1
ATOM 1555 O O . VAL B 1 40 ? 6.98 3.51 -1.455 1 97.19 40 VAL B O 1
ATOM 1558 N N . LEU B 1 41 ? 5.176 2.25 -1.854 1 97.56 41 LEU B N 1
ATOM 1559 C CA . LEU B 1 41 ? 4.742 2.32 -0.463 1 97.56 41 LEU B CA 1
ATOM 1560 C C . LEU B 1 41 ? 5.707 1.565 0.445 1 97.56 41 LEU B C 1
ATOM 1562 O O . LEU B 1 41 ? 6.031 2.033 1.539 1 97.56 41 LEU B O 1
ATOM 1566 N N . GLY B 1 42 ? 6.156 0.42 -0.047 1 97.5 42 GLY B N 1
ATOM 1567 C CA . GLY B 1 42 ? 7.059 -0.396 0.75 1 97.5 42 GLY B CA 1
ATOM 1568 C C . GLY B 1 42 ? 8.414 0.254 0.972 1 97.5 42 GLY B C 1
ATOM 1569 O O . GLY B 1 42 ? 8.984 0.156 2.061 1 97.5 42 GLY B O 1
ATOM 1570 N N . ARG B 1 43 ? 8.93 0.854 -0.039 1 95.62 43 ARG B N 1
ATOM 1571 C CA . ARG B 1 43 ? 10.258 1.453 0.075 1 95.62 43 ARG B CA 1
ATOM 1572 C C . ARG B 1 43 ? 10.242 2.656 1.011 1 95.62 43 ARG B C 1
ATOM 1574 O O . ARG B 1 43 ? 11.281 3.08 1.511 1 95.62 43 ARG B O 1
ATOM 1581 N N . LEU B 1 44 ? 9.086 3.217 1.228 1 93.69 44 LEU B N 1
ATOM 1582 C CA . LEU B 1 44 ? 8.93 4.359 2.123 1 93.69 44 LEU B CA 1
ATOM 1583 C C . LEU B 1 44 ? 8.383 3.918 3.475 1 93.69 44 LEU B C 1
ATOM 1585 O O . LEU B 1 44 ? 7.801 4.727 4.207 1 93.69 44 LEU B O 1
ATOM 1589 N N . GLY B 1 45 ? 8.438 2.658 3.746 1 93.94 45 GLY B N 1
ATOM 1590 C CA . GLY B 1 45 ? 8.148 2.162 5.082 1 93.94 45 GLY B CA 1
ATOM 1591 C C . GLY B 1 45 ? 6.664 2.041 5.363 1 93.94 45 GLY B C 1
ATOM 1592 O O . GLY B 1 45 ? 6.242 2.043 6.52 1 93.94 45 GLY B O 1
ATOM 1593 N N . GLY B 1 46 ? 5.887 1.955 4.391 1 96.19 46 GLY B N 1
ATOM 1594 C CA . GLY B 1 46 ? 4.445 1.885 4.57 1 96.19 46 GLY B CA 1
ATOM 1595 C C . GLY B 1 46 ? 3.996 0.642 5.316 1 96.19 46 GLY B C 1
ATOM 1596 O O . GLY B 1 46 ? 2.967 0.656 5.992 1 96.19 46 GLY B O 1
ATOM 1597 N N . PHE B 1 47 ? 4.719 -0.37 5.121 1 96.56 47 PHE B N 1
ATOM 1598 C CA . PHE B 1 47 ? 4.312 -1.653 5.684 1 96.56 47 PHE B CA 1
ATOM 1599 C C . PHE B 1 47 ? 4.988 -1.895 7.027 1 96.56 47 PHE B C 1
ATOM 1601 O O . PHE B 1 47 ? 5.73 -2.867 7.188 1 96.56 47 PHE B O 1
ATOM 1608 N N . ASN B 1 48 ? 4.746 -1.016 7.949 1 94.38 48 ASN B N 1
ATOM 1609 C CA . ASN B 1 48 ? 5.195 -1.095 9.336 1 94.38 48 ASN B CA 1
ATOM 1610 C C . ASN B 1 48 ? 4.062 -1.517 10.266 1 94.38 48 ASN B C 1
ATOM 1612 O O . ASN B 1 48 ? 3.225 -0.696 10.641 1 94.38 48 ASN B O 1
ATOM 1616 N N . SER B 1 49 ? 4.023 -2.734 10.633 1 92.06 49 SER B N 1
ATOM 1617 C CA . SER B 1 49 ? 2.92 -3.268 11.422 1 92.06 49 SER B CA 1
ATOM 1618 C C . SER B 1 49 ? 3.025 -2.834 12.883 1 92.06 49 SER B C 1
ATOM 1620 O O . SER B 1 49 ? 2.092 -3.031 13.664 1 92.06 49 SER B O 1
ATOM 1622 N N . GLU B 1 50 ? 4.141 -2.266 13.25 1 90.31 50 GLU B N 1
ATOM 1623 C CA . GLU B 1 50 ? 4.289 -1.77 14.609 1 90.31 50 GLU B CA 1
ATOM 1624 C C . GLU B 1 50 ? 3.535 -0.456 14.805 1 90.31 50 GLU B C 1
ATOM 1626 O O . GLU B 1 50 ? 3.344 -0.007 15.938 1 90.31 50 GLU B O 1
ATOM 1631 N N . ASN B 1 51 ? 3.166 0.171 13.719 1 91.94 51 ASN B N 1
ATOM 1632 C CA . ASN B 1 51 ? 2.367 1.39 13.789 1 91.94 51 ASN B CA 1
ATOM 1633 C C . ASN B 1 51 ? 1.082 1.263 12.977 1 91.94 51 ASN B C 1
ATOM 1635 O O . ASN B 1 51 ? 1 1.769 11.852 1 91.94 51 ASN B O 1
ATOM 1639 N N . LEU B 1 52 ? 0.118 0.666 13.57 1 93.5 52 LEU B N 1
ATOM 1640 C CA . LEU B 1 52 ? -1.198 0.485 12.969 1 93.5 52 LEU B CA 1
ATOM 1641 C C . LEU B 1 52 ? -2.295 1 13.891 1 93.5 52 LEU B C 1
ATOM 1643 O O . LEU B 1 52 ? -3.262 0.288 14.172 1 93.5 52 LEU B O 1
ATOM 1647 N N . GLN B 1 53 ? -2.205 2.236 14.234 1 93.5 53 GLN B N 1
ATOM 1648 C CA . GLN B 1 53 ? -3.043 2.779 15.305 1 93.5 53 GLN B CA 1
ATOM 1649 C C . GLN B 1 53 ? -4.492 2.916 14.844 1 93.5 53 GLN B C 1
ATOM 1651 O O . GLN B 1 53 ? -5.418 2.658 15.617 1 93.5 53 GLN B O 1
ATOM 1656 N N . THR B 1 54 ? -4.746 3.307 13.625 1 94.38 54 THR B N 1
ATOM 1657 C CA . THR B 1 54 ? -6.117 3.469 13.156 1 94.38 54 THR B CA 1
ATOM 1658 C C . THR B 1 54 ? -6.816 2.117 13.047 1 94.38 54 THR B C 1
ATOM 1660 O O . THR B 1 54 ? -7.992 1.989 13.391 1 94.38 54 THR B O 1
ATOM 1663 N N . HIS B 1 55 ? -6.086 1.125 12.539 1 92.06 55 HIS B N 1
ATOM 1664 C CA . HIS B 1 55 ? -6.617 -0.232 12.461 1 92.06 55 HIS B CA 1
ATOM 1665 C C . HIS B 1 55 ? -6.98 -0.757 13.852 1 92.06 55 HIS B C 1
ATOM 1667 O O . HIS B 1 55 ? -8.031 -1.383 14.023 1 92.06 55 HIS B O 1
ATOM 1673 N N . GLU B 1 56 ? -6.172 -0.5 14.758 1 90.38 56 GLU B N 1
ATOM 1674 C CA . GLU B 1 56 ? -6.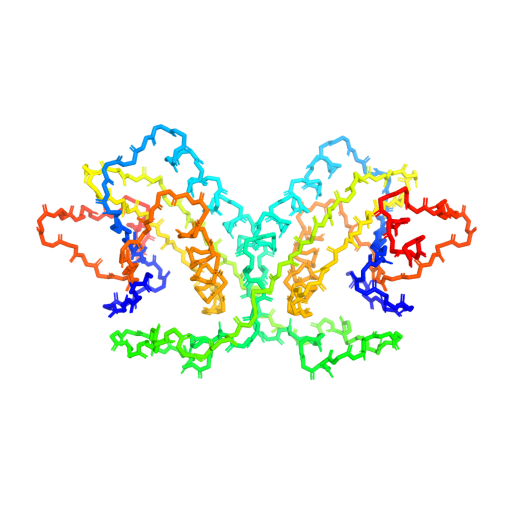375 -0.995 16.125 1 90.38 56 GLU B CA 1
ATOM 1675 C C . GLU B 1 56 ? -7.547 -0.289 16.797 1 90.38 56 GLU B C 1
ATOM 1677 O O . GLU B 1 56 ? -8.242 -0.884 17.625 1 90.38 56 GLU B O 1
ATOM 1682 N N . MET B 1 57 ? -7.703 1.011 16.453 1 88.06 57 MET B N 1
ATOM 1683 C CA . MET B 1 57 ? -8.82 1.773 17 1 88.06 57 MET B CA 1
ATOM 1684 C C . MET B 1 57 ? -10.148 1.218 16.5 1 88.06 57 MET B C 1
ATOM 1686 O O . MET B 1 57 ? -11.125 1.165 17.25 1 88.06 57 MET B O 1
ATOM 1690 N N . GLY B 1 58 ? -10.141 0.812 15.148 1 79.94 58 GLY B N 1
ATOM 1691 C CA . GLY B 1 58 ? -11.352 0.258 14.578 1 79.94 58 GLY B CA 1
ATOM 1692 C C . GLY B 1 58 ? -12.227 1.302 13.906 1 79.94 58 GLY B C 1
ATOM 1693 O O . GLY B 1 58 ? -11.719 2.17 13.188 1 79.94 58 GLY B O 1
ATOM 1694 N N . ALA B 1 59 ? -13.594 1.289 14.117 1 71.69 59 ALA B N 1
ATOM 1695 C CA . ALA B 1 59 ? -14.586 1.891 13.227 1 71.69 59 ALA B CA 1
ATOM 1696 C C . ALA B 1 59 ? -14.586 3.41 13.359 1 71.69 59 ALA B C 1
ATOM 1698 O O . ALA B 1 59 ? -14.703 4.125 12.359 1 71.69 59 ALA B O 1
ATOM 1699 N N . ASP B 1 60 ? -14.406 3.951 14.523 1 86.75 60 ASP B N 1
ATOM 1700 C CA . ASP B 1 60 ? -14.539 5.402 14.578 1 86.75 60 ASP B CA 1
ATOM 1701 C C . ASP B 1 60 ? -13.234 6.059 15.023 1 86.75 60 ASP B C 1
ATOM 1703 O O . ASP B 1 60 ? -12.867 5.984 16.203 1 86.75 60 ASP B O 1
ATOM 1707 N N . VAL B 1 61 ? -12.586 6.766 13.953 1 92.38 61 VAL B N 1
ATOM 1708 C CA . VAL B 1 61 ? -11.305 7.375 14.273 1 92.38 61 VAL B CA 1
ATOM 1709 C C . VAL B 1 61 ? -11.453 8.891 14.344 1 92.38 61 VAL B C 1
ATOM 1711 O O . VAL B 1 61 ? -10.461 9.625 14.414 1 92.38 61 VAL B O 1
ATOM 1714 N N . SER B 1 62 ? -12.742 9.344 14.289 1 94.12 62 SER B N 1
ATOM 1715 C CA . SER B 1 62 ? -12.961 10.781 14.438 1 94.12 62 SER B CA 1
ATOM 1716 C C . SER B 1 62 ? -12.391 11.297 15.758 1 94.12 62 SER B C 1
ATOM 1718 O O . SER B 1 62 ? -12.711 10.758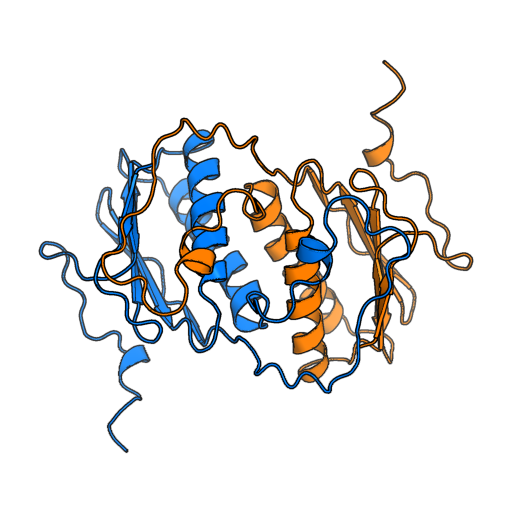 16.828 1 94.12 62 SER B O 1
ATOM 1720 N N . TRP B 1 63 ? -11.477 12.266 15.617 1 93.56 63 TRP B N 1
ATOM 1721 C CA . TRP B 1 63 ? -10.875 12.969 16.75 1 93.56 63 TRP B CA 1
ATOM 1722 C C . TRP B 1 63 ? -10.07 12.016 17.625 1 93.56 63 TRP B C 1
ATOM 1724 O O . TRP B 1 63 ? -9.875 12.273 18.812 1 93.56 63 TRP B O 1
ATOM 1734 N N . MET B 1 64 ? -9.672 10.945 17.062 1 93.5 64 MET B N 1
ATOM 1735 C CA . MET B 1 64 ? -8.852 10.023 17.844 1 93.5 64 MET B CA 1
ATOM 1736 C C . MET B 1 64 ? -7.523 10.664 18.219 1 93.5 64 MET B C 1
ATOM 1738 O O . MET B 1 64 ? -7.012 11.516 17.5 1 93.5 64 MET B O 1
ATOM 1742 N N . SER B 1 65 ? -7.031 10.227 19.391 1 92.62 65 SER B N 1
ATOM 1743 C CA . SER B 1 65 ? -5.68 10.617 19.766 1 92.62 65 SER B CA 1
ATOM 1744 C C . SER B 1 65 ? -4.637 9.734 19.094 1 92.62 65 SER B C 1
ATOM 1746 O O . SER B 1 65 ? -4.691 8.508 19.203 1 92.62 65 SER B O 1
ATOM 1748 N N . TYR B 1 66 ? -3.85 10.305 18.375 1 94.31 66 TYR B N 1
ATOM 1749 C CA . TYR B 1 66 ? -2.771 9.594 17.703 1 94.31 66 TYR B CA 1
ATOM 1750 C C . TYR B 1 66 ? -1.456 9.75 18.469 1 94.31 66 TYR B C 1
ATOM 1752 O O . TYR B 1 66 ? -1.079 10.859 18.844 1 94.31 66 TYR B O 1
ATOM 1760 N N . GLU B 1 67 ? -0.777 8.664 18.75 1 90.75 67 GLU B N 1
ATOM 1761 C CA . GLU B 1 67 ? 0.528 8.703 19.406 1 90.75 67 GLU B CA 1
ATOM 1762 C C . GLU B 1 67 ? 1.633 9.062 18.422 1 90.75 67 GLU B C 1
ATOM 1764 O O . GLU B 1 67 ? 1.979 8.258 17.547 1 90.75 67 GLU B O 1
ATOM 1769 N N . ASN B 1 68 ? 2.131 10.312 18.547 1 88.75 68 ASN B N 1
ATOM 1770 C CA . ASN B 1 68 ? 3.135 10.828 17.625 1 88.75 68 ASN B CA 1
ATOM 1771 C C . ASN B 1 68 ? 4.551 10.539 18.109 1 88.75 68 ASN B C 1
ATOM 1773 O O . ASN B 1 68 ? 5.52 10.727 17.375 1 88.75 68 ASN B O 1
ATOM 1777 N N . ASP B 1 69 ? 4.676 10.367 19.531 1 69.31 69 ASP B N 1
ATOM 1778 C CA . ASP B 1 69 ? 5.988 10.32 20.172 1 69.31 69 ASP B CA 1
ATOM 1779 C C . ASP B 1 69 ? 6.93 9.375 19.422 1 69.31 69 ASP B C 1
ATOM 1781 O O . ASP B 1 69 ? 6.508 8.32 18.938 1 69.31 69 ASP B O 1
ATOM 1785 N N . ASP B 1 70 ? 7.832 9.945 18.797 1 56.28 70 ASP B N 1
ATOM 1786 C CA . ASP B 1 70 ? 9.039 9.406 18.172 1 56.28 70 ASP B CA 1
ATOM 1787 C C . ASP B 1 70 ? 9.523 8.156 18.906 1 56.28 70 ASP B C 1
ATOM 1789 O O . ASP B 1 70 ? 10.43 7.469 18.438 1 56.28 70 ASP B O 1
ATOM 1793 N N . THR B 1 71 ? 9.219 8.125 20.156 1 45.72 71 THR B N 1
ATOM 1794 C CA . THR B 1 71 ? 9.922 7.148 20.984 1 45.72 71 THR B CA 1
ATOM 1795 C C . THR B 1 71 ? 9.656 5.727 20.5 1 45.72 71 THR B C 1
ATOM 1797 O O . THR B 1 71 ? 10.328 4.785 20.906 1 45.72 71 THR B O 1
ATOM 1800 N N . SER B 1 72 ? 8.477 5.457 20.094 1 48.19 72 SER B N 1
ATOM 1801 C CA . SER B 1 72 ? 8.445 4.051 19.703 1 48.19 72 SER B CA 1
ATOM 1802 C C . SER B 1 72 ? 9.305 3.811 18.469 1 48.19 72 SER B C 1
ATOM 1804 O O . SER B 1 72 ? 8.984 4.293 17.375 1 48.19 72 SER B O 1
ATOM 1806 N N . TYR B 1 73 ? 10.609 3.982 18.734 1 49.69 73 TYR B N 1
ATOM 1807 C CA . TYR B 1 73 ? 11.695 3.666 17.812 1 49.69 73 TYR B CA 1
ATOM 1808 C C . TYR B 1 73 ? 11.32 2.506 16.906 1 49.69 73 TYR B C 1
ATOM 1810 O O . TYR B 1 73 ? 11.594 1.346 17.219 1 49.69 73 TYR B O 1
ATOM 1818 N N . SER B 1 74 ? 10.094 2.58 16.328 1 60.25 74 SER B N 1
ATOM 1819 C CA . SER B 1 74 ? 9.977 1.458 15.406 1 60.25 74 SER B CA 1
ATOM 1820 C C . SER B 1 74 ? 10.906 1.621 14.211 1 60.25 74 SER B C 1
ATOM 1822 O O . SER B 1 74 ? 11.102 2.734 13.719 1 60.25 74 SER B O 1
ATOM 1824 N N . LEU B 1 75 ? 11.906 0.7 14.148 1 69.19 75 LEU B N 1
ATOM 1825 C CA . LEU B 1 75 ? 12.797 0.648 12.992 1 69.19 75 LEU B CA 1
ATOM 1826 C C . LEU B 1 75 ? 12.016 0.808 11.695 1 69.19 75 LEU B C 1
ATOM 1828 O O . LEU B 1 75 ? 10.875 0.346 11.594 1 69.19 75 LEU B O 1
ATOM 1832 N N . PRO B 1 76 ? 12.531 1.684 10.836 1 83.06 76 PRO B N 1
ATOM 1833 C CA . PRO B 1 76 ? 11.859 1.821 9.547 1 83.06 76 PRO B CA 1
ATOM 1834 C C . PRO B 1 76 ? 11.641 0.481 8.844 1 83.06 76 PRO B C 1
ATOM 1836 O O . PRO B 1 76 ? 12.484 -0.413 8.945 1 83.06 76 PRO B O 1
ATOM 1839 N N . SER B 1 77 ? 10.5 0.231 8.383 1 90.62 77 SER B N 1
ATOM 1840 C CA . SER B 1 77 ? 10.141 -0.945 7.598 1 90.62 77 SER B CA 1
ATOM 1841 C C . SER B 1 77 ? 10.32 -0.685 6.105 1 90.62 77 SER B C 1
ATOM 1843 O O . SER B 1 77 ? 9.352 -0.38 5.406 1 90.62 77 SER B O 1
ATOM 1845 N N . LEU B 1 78 ? 11.523 -0.887 5.672 1 93.38 78 LEU B N 1
ATOM 1846 C CA . LEU B 1 78 ? 11.883 -0.429 4.332 1 93.38 78 LEU B CA 1
ATOM 1847 C C . LEU B 1 78 ? 12.086 -1.611 3.391 1 93.38 78 LEU B C 1
ATOM 1849 O O . LEU B 1 78 ? 12.867 -2.521 3.689 1 93.38 78 LEU B O 1
ATOM 1853 N N . MET B 1 79 ? 11.258 -1.61 2.352 1 96.19 79 MET B N 1
ATOM 1854 C CA . MET B 1 79 ? 11.539 -2.514 1.24 1 96.19 79 MET B CA 1
ATOM 1855 C C . MET B 1 79 ? 12.742 -2.029 0.432 1 96.19 79 MET B C 1
ATOM 1857 O O . MET B 1 79 ? 12.852 -0.838 0.135 1 96.19 79 MET B O 1
ATOM 1861 N N . HIS B 1 80 ? 13.625 -2.951 0.009 1 95.81 80 HIS B N 1
ATOM 1862 C CA . HIS B 1 80 ? 14.914 -2.518 -0.509 1 95.81 80 HIS B CA 1
ATOM 1863 C C . HIS B 1 80 ? 14.922 -2.492 -2.033 1 95.81 80 HIS B C 1
ATOM 1865 O O . HIS B 1 80 ? 15.492 -1.583 -2.643 1 95.81 80 HIS B O 1
ATOM 1871 N N . ASN B 1 81 ? 14.398 -3.49 -2.621 1 96 81 ASN B N 1
ATOM 1872 C CA . ASN B 1 81 ? 14.523 -3.559 -4.074 1 96 81 ASN B CA 1
ATOM 1873 C C . ASN B 1 81 ? 13.406 -4.395 -4.691 1 96 81 ASN B C 1
ATOM 1875 O O . ASN B 1 81 ? 12.875 -5.309 -4.051 1 96 81 ASN B O 1
ATOM 1879 N N . LEU B 1 82 ? 13.023 -4.043 -5.828 1 96.94 82 LEU B N 1
ATOM 1880 C CA . LEU B 1 82 ? 12.07 -4.773 -6.656 1 96.94 82 LEU B CA 1
ATOM 1881 C C . LEU B 1 82 ? 12.641 -5.035 -8.047 1 96.94 82 LEU B C 1
ATOM 1883 O O . LEU B 1 82 ? 13.047 -4.102 -8.742 1 96.94 82 LEU B O 1
ATOM 1887 N N . GLY B 1 83 ? 12.719 -6.254 -8.391 1 94.81 83 GLY B N 1
ATOM 1888 C CA . GLY B 1 83 ? 13.219 -6.605 -9.711 1 94.81 83 GLY B CA 1
ATOM 1889 C C . GLY B 1 83 ? 12.219 -6.352 -10.82 1 94.81 83 GLY B C 1
ATOM 1890 O O . GLY B 1 83 ? 11.055 -6.055 -10.555 1 94.81 83 GLY B O 1
ATOM 1891 N N . GLU B 1 84 ? 12.656 -6.488 -12.031 1 93.5 84 GLU B N 1
ATOM 1892 C CA . GLU B 1 84 ? 11.773 -6.379 -13.188 1 93.5 84 GLU B CA 1
ATOM 1893 C C . GLU B 1 84 ? 10.875 -7.609 -13.312 1 93.5 84 GLU B C 1
ATOM 1895 O O . GLU B 1 84 ? 11.297 -8.727 -13.023 1 93.5 84 GLU B O 1
ATOM 1900 N N . PHE B 1 85 ? 9.656 -7.289 -13.805 1 93.31 85 PHE B N 1
ATOM 1901 C CA . PHE B 1 85 ? 8.742 -8.398 -14.047 1 93.31 85 PHE B CA 1
ATOM 1902 C C . PHE B 1 85 ? 9.18 -9.195 -15.266 1 93.31 85 PHE B C 1
ATOM 1904 O O . PHE B 1 85 ? 9.57 -8.625 -16.281 1 93.31 85 PHE B O 1
ATOM 1911 N N . GLU B 1 86 ? 9.242 -10.461 -15.109 1 94.75 86 GLU B N 1
ATOM 1912 C CA . GLU B 1 86 ? 9.547 -11.367 -16.219 1 94.75 86 GLU B CA 1
ATOM 1913 C C . GLU B 1 86 ? 8.344 -12.242 -16.562 1 94.75 86 GLU B C 1
ATOM 1915 O O . GLU B 1 86 ? 7.602 -12.664 -15.672 1 94.75 86 GLU B O 1
ATOM 1920 N N . PHE B 1 87 ? 8.188 -12.523 -17.906 1 95 87 PHE B N 1
ATOM 1921 C CA . PHE B 1 87 ? 7.039 -13.305 -18.359 1 95 87 PHE B CA 1
ATOM 1922 C C . PHE B 1 87 ? 7.492 -14.484 -19.219 1 95 87 PHE B C 1
ATOM 1924 O O . PHE B 1 87 ? 8.445 -14.375 -19.984 1 95 87 PHE B O 1
ATOM 1931 N N . ASN B 1 88 ? 6.879 -15.586 -19.062 1 94.88 88 ASN B N 1
ATOM 1932 C CA . ASN B 1 88 ? 7.07 -16.812 -19.828 1 94.88 88 ASN B CA 1
ATOM 1933 C C . ASN B 1 88 ? 5.75 -17.547 -20.047 1 94.88 88 ASN B C 1
ATOM 1935 O O . ASN B 1 88 ? 5.293 -18.281 -19.172 1 94.88 88 ASN B O 1
ATOM 1939 N N . GLU B 1 89 ? 5.18 -17.266 -21.266 1 94.56 89 GLU B N 1
ATOM 1940 C CA . GLU B 1 89 ? 3.861 -17.812 -21.562 1 94.56 89 GLU B CA 1
ATOM 1941 C C . GLU B 1 89 ? 2.83 -17.375 -20.531 1 94.56 89 GLU B C 1
ATOM 1943 O O . GLU B 1 89 ? 2.609 -16.172 -20.344 1 94.56 89 GLU B O 1
ATOM 1948 N N . CYS B 1 90 ? 2.273 -18.375 -19.734 1 94.44 90 CYS B N 1
ATOM 1949 C CA . CYS B 1 90 ? 1.218 -18.031 -18.797 1 94.44 90 CYS B CA 1
ATOM 1950 C C . CYS B 1 90 ? 1.801 -17.672 -17.422 1 94.44 90 CYS B C 1
ATOM 1952 O O . CYS B 1 90 ? 1.062 -17.312 -16.5 1 94.44 90 CYS B O 1
ATOM 1954 N N . TRP B 1 91 ? 3.119 -17.688 -17.266 1 95.12 91 TRP B N 1
ATOM 1955 C CA . TRP B 1 91 ? 3.766 -17.422 -15.992 1 95.12 91 TRP B CA 1
ATOM 1956 C C . TRP B 1 91 ? 4.363 -16.016 -15.961 1 95.12 91 TRP B C 1
ATOM 1958 O O . TRP B 1 91 ? 4.828 -15.516 -16.984 1 95.12 91 TRP B O 1
ATOM 1968 N N . ALA B 1 92 ? 4.281 -15.422 -14.82 1 95.69 92 ALA B N 1
ATOM 1969 C CA . ALA B 1 92 ? 5.012 -14.203 -14.492 1 95.69 92 ALA B CA 1
ATOM 1970 C C . ALA B 1 92 ? 5.754 -14.336 -13.172 1 95.69 92 ALA B C 1
ATOM 1972 O O . ALA B 1 92 ? 5.328 -15.078 -12.281 1 95.69 92 ALA B O 1
ATOM 1973 N N . ARG B 1 93 ? 6.891 -13.664 -13.07 1 96.12 93 ARG B N 1
ATOM 1974 C CA . ARG B 1 93 ? 7.625 -13.68 -11.812 1 96.12 93 ARG B CA 1
ATOM 1975 C C . ARG B 1 93 ? 8.273 -12.328 -11.539 1 96.12 93 ARG B C 1
ATOM 1977 O O . ARG B 1 93 ? 8.547 -11.562 -12.461 1 96.12 93 ARG B O 1
ATOM 1984 N N . CYS B 1 94 ? 8.5 -12.039 -10.344 1 96.62 94 CYS B N 1
ATOM 1985 C CA . CYS B 1 94 ? 9.156 -10.812 -9.906 1 96.62 94 CYS B CA 1
ATOM 1986 C C . CYS B 1 94 ? 9.945 -11.039 -8.625 1 96.62 94 CYS B C 1
ATOM 1988 O O . CYS B 1 94 ? 9.445 -11.656 -7.684 1 96.62 94 CYS B O 1
ATOM 1990 N N . TRP B 1 95 ? 11.195 -10.617 -8.648 1 95.75 95 TRP B N 1
ATOM 1991 C CA . TRP B 1 95 ? 12.047 -10.711 -7.469 1 95.75 95 TRP B CA 1
ATOM 1992 C C . TRP B 1 95 ? 11.898 -9.477 -6.586 1 95.75 95 TRP B C 1
ATOM 1994 O O . TRP B 1 95 ? 11.812 -8.352 -7.09 1 95.75 95 TRP B O 1
ATOM 2004 N N . VAL B 1 96 ? 11.891 -9.75 -5.262 1 96.56 96 VAL B N 1
ATOM 2005 C CA . VAL B 1 96 ? 11.781 -8.609 -4.359 1 96.56 96 VAL B CA 1
ATOM 2006 C C . VAL B 1 96 ? 12.695 -8.82 -3.154 1 96.56 96 VAL B C 1
ATOM 2008 O O . VAL B 1 96 ? 12.852 -9.945 -2.67 1 96.56 96 VAL B O 1
ATOM 2011 N N . ASP B 1 97 ? 13.375 -7.812 -2.744 1 97.25 97 ASP B N 1
ATOM 2012 C CA . ASP B 1 97 ? 14.031 -7.688 -1.448 1 97.25 97 ASP B CA 1
ATOM 2013 C C . ASP B 1 97 ? 13.156 -6.918 -0.459 1 97.25 97 ASP B C 1
ATOM 2015 O O . ASP B 1 97 ? 13.125 -5.688 -0.479 1 97.25 97 ASP B O 1
ATOM 2019 N N . LEU B 1 98 ? 12.438 -7.637 0.408 1 95.56 98 LEU B N 1
ATOM 2020 C CA . LEU B 1 98 ? 11.477 -7.047 1.333 1 95.56 98 LEU B CA 1
ATOM 2021 C C . LEU B 1 98 ? 12.188 -6.25 2.422 1 95.56 98 LEU B C 1
ATOM 2023 O O . LEU B 1 98 ? 11.562 -5.434 3.105 1 95.56 98 LEU B O 1
ATOM 2027 N N . GLY B 1 99 ? 13.484 -6.512 2.543 1 94.25 99 GLY B N 1
ATOM 2028 C CA . GLY B 1 99 ? 14.227 -5.789 3.561 1 94.25 99 GLY B CA 1
ATOM 2029 C C . GLY B 1 99 ? 13.656 -5.969 4.957 1 94.25 99 GLY B C 1
ATOM 2030 O O . GLY B 1 99 ? 13.461 -7.098 5.41 1 94.25 99 GLY B O 1
ATOM 2031 N N . THR B 1 100 ? 13.414 -4.836 5.629 1 93.06 100 THR B N 1
ATOM 2032 C CA . THR B 1 100 ? 12.891 -4.891 6.988 1 93.06 100 THR B CA 1
ATOM 2033 C C . THR B 1 100 ? 11.375 -4.684 6.992 1 93.06 100 THR B C 1
ATOM 2035 O O . THR B 1 100 ? 10.773 -4.488 8.047 1 93.06 100 THR B O 1
ATOM 2038 N N . SER B 1 101 ? 10.734 -4.641 5.82 1 92.94 101 SER B N 1
ATOM 2039 C CA . SER B 1 101 ? 9.281 -4.508 5.738 1 92.94 101 SER B CA 1
ATOM 2040 C C . SER B 1 101 ? 8.586 -5.668 6.441 1 92.94 101 SER B C 1
ATOM 2042 O O . SER B 1 101 ? 9.086 -6.793 6.449 1 92.94 101 SER B O 1
ATOM 2044 N N . ASP B 1 102 ? 7.48 -5.348 7.02 1 93.56 102 ASP B N 1
ATOM 2045 C CA . ASP B 1 102 ? 6.719 -6.402 7.68 1 93.56 102 ASP B CA 1
ATOM 2046 C C . ASP B 1 102 ? 5.879 -7.184 6.672 1 93.56 102 ASP B C 1
ATOM 2048 O O . ASP B 1 102 ? 5.617 -6.703 5.566 1 93.56 102 ASP B O 1
ATOM 2052 N N . LEU B 1 103 ? 5.441 -8.32 7.102 1 93.69 103 LEU B N 1
ATOM 2053 C CA . LEU B 1 103 ? 4.789 -9.281 6.219 1 93.69 103 LEU B CA 1
ATOM 2054 C C . LEU B 1 103 ? 3.402 -8.789 5.812 1 93.69 103 LEU B C 1
ATOM 2056 O O . LEU B 1 103 ? 2.799 -9.32 4.879 1 93.69 103 LEU B O 1
ATOM 2060 N N . ILE B 1 104 ? 2.9 -7.738 6.461 1 95.69 104 ILE B N 1
ATOM 2061 C CA . ILE B 1 104 ? 1.642 -7.133 6.043 1 95.69 104 ILE B CA 1
ATOM 2062 C C . ILE B 1 104 ? 1.749 -6.672 4.59 1 95.69 104 ILE B C 1
ATOM 2064 O O . ILE B 1 104 ? 0.737 -6.535 3.9 1 95.69 104 ILE B O 1
ATOM 2068 N N . ALA B 1 105 ? 2.959 -6.402 4.141 1 97.31 105 ALA B N 1
ATOM 2069 C CA . ALA B 1 105 ? 3.199 -6.074 2.74 1 97.31 105 ALA B CA 1
ATOM 2070 C C . ALA B 1 105 ? 2.668 -7.168 1.819 1 97.31 105 ALA B C 1
ATOM 2072 O O . ALA B 1 105 ? 2.023 -6.879 0.808 1 97.31 105 ALA B O 1
ATOM 2073 N N . ILE B 1 106 ? 2.91 -8.383 2.186 1 97.31 106 ILE B N 1
ATOM 2074 C CA . ILE B 1 106 ? 2.488 -9.523 1.383 1 97.31 106 ILE B CA 1
ATOM 2075 C C . ILE B 1 106 ? 0.968 -9.656 1.431 1 97.31 106 ILE B C 1
ATOM 2077 O O . ILE B 1 106 ? 0.333 -9.961 0.418 1 97.31 106 ILE B O 1
ATOM 2081 N N . ASP B 1 107 ? 0.359 -9.445 2.566 1 96.81 107 ASP B N 1
ATOM 2082 C CA . ASP B 1 107 ? -1.095 -9.477 2.691 1 96.81 107 ASP B CA 1
ATOM 2083 C C . ASP B 1 107 ? -1.752 -8.484 1.739 1 96.81 107 ASP B C 1
ATOM 2085 O O . ASP B 1 107 ? -2.719 -8.82 1.05 1 96.81 107 ASP B O 1
ATOM 2089 N N . ILE B 1 108 ? -1.251 -7.262 1.775 1 97.06 108 ILE B N 1
ATOM 2090 C CA . ILE B 1 108 ? -1.826 -6.207 0.946 1 97.06 108 ILE B CA 1
ATOM 2091 C C . ILE B 1 108 ? -1.698 -6.586 -0.528 1 97.06 108 ILE B C 1
ATOM 2093 O O . ILE B 1 108 ? -2.643 -6.414 -1.303 1 97.06 108 ILE B O 1
ATOM 2097 N N . LEU B 1 109 ? -0.573 -7.121 -0.909 1 97.25 109 LEU B N 1
ATOM 2098 C CA . LEU B 1 109 ? -0.369 -7.555 -2.287 1 97.25 109 LEU B CA 1
ATOM 2099 C C . LEU B 1 109 ? -1.354 -8.656 -2.664 1 97.25 109 LEU B C 1
ATOM 2101 O O . LEU B 1 109 ? -1.97 -8.609 -3.73 1 97.25 109 LEU B O 1
ATOM 2105 N N . ILE B 1 110 ? -1.496 -9.633 -1.813 1 95.31 110 ILE B N 1
ATOM 2106 C CA . ILE B 1 110 ? -2.416 -10.742 -2.059 1 95.31 110 ILE B CA 1
ATOM 2107 C C . ILE B 1 110 ? -3.832 -10.203 -2.246 1 95.31 110 ILE B C 1
ATOM 2109 O O . ILE B 1 110 ? -4.535 -10.594 -3.18 1 95.31 110 ILE B O 1
ATOM 2113 N N . ASN B 1 111 ? -4.254 -9.352 -1.349 1 94 111 ASN B N 1
ATOM 2114 C CA . ASN B 1 111 ? -5.594 -8.773 -1.435 1 94 111 ASN B CA 1
ATOM 2115 C C . ASN B 1 111 ? -5.805 -8.047 -2.758 1 94 111 ASN B C 1
ATOM 2117 O O . ASN B 1 111 ? -6.879 -8.133 -3.355 1 94 111 ASN B O 1
ATOM 2121 N N . VAL B 1 112 ? -4.848 -7.305 -3.211 1 94.56 112 VAL B N 1
ATOM 2122 C CA . VAL B 1 112 ? -4.918 -6.566 -4.469 1 94.56 112 VAL B CA 1
ATOM 2123 C C . VAL B 1 112 ? -5.078 -7.543 -5.629 1 94.56 112 VAL B C 1
ATOM 2125 O O . VAL B 1 112 ? -5.961 -7.371 -6.477 1 94.56 112 VAL B O 1
ATOM 2128 N N . LEU B 1 113 ? -4.27 -8.578 -5.684 1 93.69 113 LEU B N 1
ATOM 2129 C CA . LEU B 1 113 ? -4.254 -9.516 -6.801 1 93.69 113 LEU B CA 1
ATOM 2130 C C . LEU B 1 113 ? -5.523 -10.367 -6.816 1 93.69 113 LEU B C 1
ATOM 2132 O O . LEU B 1 113 ? -6.012 -10.734 -7.883 1 93.69 113 LEU B O 1
ATOM 2136 N N . LYS B 1 114 ? -6.055 -10.586 -5.641 1 90.81 114 LYS B N 1
ATOM 2137 C CA . LYS B 1 114 ? -7.32 -11.312 -5.562 1 90.81 114 LYS B CA 1
ATOM 2138 C C . LYS B 1 114 ? -8.445 -10.523 -6.223 1 90.81 114 LYS B C 1
ATOM 2140 O O . LYS B 1 114 ? -9.305 -11.102 -6.895 1 90.81 114 LYS B O 1
ATOM 2145 N N . GLN B 1 115 ? -8.484 -9.234 -6 1 86 115 GLN B N 1
ATOM 2146 C CA . GLN B 1 115 ? -9.516 -8.383 -6.582 1 86 115 GLN B CA 1
ATOM 2147 C C . GLN B 1 115 ? -9.305 -8.219 -8.086 1 86 115 GLN B C 1
ATOM 2149 O O . GLN B 1 115 ? -10.266 -8.094 -8.844 1 86 115 GLN B O 1
ATOM 2154 N N . MET B 1 116 ? -8.039 -8.062 -8.523 1 80.62 116 MET B N 1
ATOM 2155 C CA . MET B 1 116 ? -7.719 -7.984 -9.945 1 80.62 116 MET B CA 1
ATOM 2156 C C . MET B 1 116 ? -8.266 -9.195 -10.695 1 80.62 116 MET B C 1
ATOM 2158 O O . MET B 1 116 ? -8.781 -9.062 -11.805 1 80.62 116 MET B O 1
ATOM 2162 N N . ASP B 1 117 ? -8.156 -10.289 -10.195 1 67 117 ASP B N 1
ATOM 2163 C CA . ASP B 1 117 ? -8.602 -11.57 -10.758 1 67 117 ASP B CA 1
ATOM 2164 C C . ASP B 1 117 ? -10.016 -11.461 -11.312 1 67 117 ASP B C 1
ATOM 2166 O O . ASP B 1 117 ? -10.328 -12.039 -12.359 1 67 117 ASP B O 1
ATOM 2170 N N . VAL B 1 118 ? -10.625 -10.492 -10.828 1 61.94 118 VAL B N 1
ATOM 2171 C CA . VAL B 1 118 ? -12.023 -10.406 -11.219 1 61.94 118 VAL B CA 1
ATOM 2172 C C . VAL B 1 118 ? -12.18 -9.469 -12.414 1 61.94 118 VAL B C 1
ATOM 2174 O O . VAL B 1 118 ? -12.992 -9.719 -13.305 1 61.94 118 VAL B O 1
ATOM 2177 N N . ASP B 1 119 ? -11.312 -8.602 -12.625 1 62.56 119 ASP B N 1
ATOM 2178 C CA . ASP B 1 119 ? -11.539 -7.523 -13.586 1 62.56 119 ASP B CA 1
ATOM 2179 C C . ASP B 1 119 ? -10.773 -7.762 -14.875 1 62.56 119 ASP B C 1
ATOM 2181 O O . ASP B 1 119 ? -11.133 -7.234 -15.93 1 62.56 119 ASP B O 1
ATOM 2185 N N . VAL B 1 120 ? -9.734 -8.539 -14.734 1 71.62 120 VAL B N 1
ATOM 2186 C CA . VAL B 1 120 ? -8.867 -8.75 -15.883 1 71.62 120 VAL B CA 1
ATOM 2187 C C . VAL B 1 120 ? -8.617 -10.25 -16.062 1 71.62 120 VAL B C 1
ATOM 2189 O O . VAL B 1 120 ? -9.336 -11.078 -15.508 1 71.62 120 VAL B O 1
ATOM 2192 N N . LEU B 1 121 ? -7.598 -10.523 -16.891 1 76.75 121 LEU B N 1
ATOM 2193 C CA . LEU B 1 121 ? -7.207 -11.922 -17.031 1 76.75 121 LEU B CA 1
ATOM 2194 C C . LEU B 1 121 ? -7.02 -12.578 -15.664 1 76.75 121 LEU B C 1
ATOM 2196 O O . LEU B 1 121 ? -6.293 -12.055 -14.812 1 76.75 121 LEU B O 1
ATOM 2200 N N . LYS B 1 122 ? -7.656 -13.625 -15.562 1 87.75 122 LYS B N 1
ATOM 2201 C CA . LYS B 1 122 ? -7.742 -14.328 -14.289 1 87.75 122 LYS B CA 1
ATOM 2202 C C . LYS B 1 122 ? -6.375 -14.852 -13.859 1 87.75 122 LYS B C 1
ATOM 2204 O O . LYS B 1 122 ? -5.645 -15.438 -14.664 1 87.75 122 LYS B O 1
ATOM 2209 N N . ILE B 1 123 ? -5.988 -14.586 -12.695 1 92 123 ILE B N 1
ATOM 2210 C CA . ILE B 1 123 ? -4.836 -15.211 -12.062 1 92 123 ILE B CA 1
ATOM 2211 C C . ILE B 1 123 ? -5.258 -16.531 -11.414 1 92 123 ILE B C 1
ATOM 2213 O O . ILE B 1 123 ? -6.148 -16.547 -10.562 1 92 123 ILE B O 1
ATOM 2217 N N . GLU B 1 124 ? -4.652 -17.547 -11.797 1 93.12 124 GLU B N 1
ATOM 2218 C CA . GLU B 1 124 ? -5.012 -18.859 -11.273 1 93.12 124 GLU B CA 1
ATOM 2219 C C . GLU B 1 124 ? -4.27 -19.156 -9.977 1 93.12 124 GLU B C 1
ATOM 2221 O O . GLU B 1 124 ? -4.836 -19.734 -9.047 1 93.12 124 GLU B O 1
ATOM 2226 N N . GLU B 1 125 ? -3.025 -18.812 -10.008 1 95.12 125 GLU B N 1
ATOM 2227 C CA . GLU B 1 125 ? -2.197 -19.125 -8.844 1 95.12 125 GLU B CA 1
ATOM 2228 C C . GLU B 1 125 ? -1.226 -17.984 -8.531 1 95.12 125 GLU B C 1
ATOM 2230 O O . GLU B 1 125 ? -0.658 -17.391 -9.438 1 95.12 125 GLU B O 1
ATOM 2235 N N . LEU B 1 126 ? -1.091 -17.719 -7.254 1 96.69 126 LEU B N 1
ATOM 2236 C CA . LEU B 1 126 ? -0.046 -16.859 -6.711 1 96.69 126 LEU B CA 1
ATOM 2237 C C . LEU B 1 126 ? 0.862 -17.625 -5.766 1 96.69 126 LEU B C 1
ATOM 2239 O O . LEU B 1 126 ? 0.39 -18.219 -4.789 1 96.69 126 LEU B O 1
ATOM 2243 N N . ILE B 1 127 ? 2.152 -17.656 -6.047 1 97.19 127 ILE B N 1
ATOM 2244 C CA . ILE B 1 127 ? 3.105 -18.375 -5.203 1 97.19 127 ILE B CA 1
ATOM 2245 C C . ILE B 1 127 ? 4.121 -17.391 -4.625 1 97.19 127 ILE B C 1
ATOM 2247 O O . ILE B 1 127 ? 4.742 -16.625 -5.363 1 97.19 127 ILE B O 1
ATOM 2251 N N . ILE B 1 128 ? 4.266 -17.422 -3.365 1 97.38 128 ILE B N 1
ATOM 2252 C CA . ILE B 1 128 ? 5.246 -16.578 -2.686 1 97.38 128 ILE B CA 1
ATOM 2253 C C . ILE B 1 128 ? 6.449 -17.422 -2.268 1 97.38 128 ILE B C 1
ATOM 2255 O O . ILE B 1 128 ? 6.309 -18.375 -1.497 1 97.38 128 ILE B O 1
ATOM 2259 N N . GLY B 1 129 ? 7.578 -17.078 -2.771 1 95.06 129 GLY B N 1
ATOM 2260 C CA . GLY B 1 129 ? 8.805 -17.766 -2.414 1 95.06 129 GLY B CA 1
ATOM 2261 C C . GLY B 1 129 ? 9.109 -18.953 -3.322 1 95.06 129 GLY B C 1
ATOM 2262 O O . GLY B 1 129 ? 8.305 -19.297 -4.191 1 95.06 129 GLY B O 1
ATOM 2263 N N . GLY B 1 130 ? 10.359 -19.453 -3.15 1 91.81 130 GLY B N 1
ATOM 2264 C CA . GLY B 1 130 ? 10.789 -20.656 -3.85 1 91.81 130 GLY B CA 1
ATOM 2265 C C . GLY B 1 130 ? 11.164 -20.406 -5.297 1 91.81 130 GLY B C 1
ATOM 2266 O O . GLY B 1 130 ? 11.32 -19.25 -5.711 1 91.81 130 GLY B O 1
ATOM 2267 N N . VAL B 1 131 ? 11.492 -21.5 -5.961 1 88.5 131 VAL B N 1
ATOM 2268 C CA . VAL B 1 131 ? 11.898 -21.453 -7.359 1 88.5 131 VAL B CA 1
ATOM 2269 C C . VAL B 1 131 ? 11.133 -22.5 -8.164 1 88.5 131 VAL B C 1
ATOM 2271 O O . VAL B 1 131 ? 10.852 -23.594 -7.656 1 88.5 131 VAL B O 1
ATOM 2274 N N . ASN B 1 132 ? 10.719 -22.047 -9.32 1 86.5 132 ASN B N 1
ATOM 2275 C CA . ASN B 1 132 ? 10.117 -23.031 -10.219 1 86.5 132 ASN B CA 1
ATOM 2276 C C . ASN B 1 132 ? 11.18 -23.875 -10.914 1 86.5 132 ASN B C 1
ATOM 2278 O O . ASN B 1 132 ? 12.109 -23.328 -11.523 1 86.5 132 ASN B O 1
ATOM 2282 N N . GLU B 1 133 ? 10.961 -25.109 -10.883 1 81.69 133 GLU B N 1
ATOM 2283 C CA . GLU B 1 133 ? 11.938 -26.031 -11.469 1 81.69 133 GLU B CA 1
ATOM 2284 C C . GLU B 1 133 ? 12.039 -25.828 -12.984 1 81.69 133 GLU B C 1
ATOM 2286 O O . GLU B 1 133 ? 13.133 -25.891 -13.547 1 81.69 133 GLU B O 1
ATOM 2291 N N . ASP B 1 134 ? 10.969 -25.609 -13.68 1 83.5 134 ASP B N 1
ATOM 2292 C CA . ASP B 1 134 ? 10.922 -25.516 -15.141 1 83.5 134 ASP B CA 1
ATOM 2293 C C . ASP B 1 134 ? 11.281 -24.109 -15.617 1 83.5 134 ASP B C 1
ATOM 2295 O O . ASP B 1 134 ? 11.391 -23.875 -16.812 1 83.5 134 ASP B O 1
ATOM 2299 N N . TRP B 1 135 ? 11.445 -23.188 -14.703 1 84.38 135 TRP B N 1
ATOM 2300 C CA . TRP B 1 135 ? 11.859 -21.812 -14.961 1 84.38 135 TRP B CA 1
ATOM 2301 C C . TRP B 1 135 ? 12.805 -21.312 -13.875 1 84.38 135 TRP B C 1
ATOM 2303 O O . TRP B 1 135 ? 12.43 -20.469 -13.055 1 84.38 135 TRP B O 1
ATOM 2313 N N . PRO B 1 136 ? 14.062 -21.922 -13.906 1 77.5 136 PRO B N 1
ATOM 2314 C CA . PRO B 1 136 ? 14.984 -21.672 -12.789 1 77.5 136 PRO B CA 1
ATOM 2315 C C . PRO B 1 136 ? 15.469 -20.234 -12.742 1 77.5 136 PRO B C 1
ATOM 2317 O O . PRO B 1 136 ? 15.352 -19.5 -13.727 1 77.5 136 PRO B O 1
ATOM 2320 N N . VAL B 1 137 ? 15.711 -19.781 -11.492 1 75.31 137 VAL B N 1
ATOM 2321 C CA . VAL B 1 137 ? 16.203 -18.422 -11.289 1 75.31 137 VAL B CA 1
ATOM 2322 C C . VAL B 1 137 ? 17.734 -18.438 -11.18 1 75.31 137 VAL B C 1
ATOM 2324 O O . VAL B 1 137 ? 18.312 -19.406 -10.664 1 75.31 137 VAL B O 1
ATOM 2327 N N . GLU B 1 138 ? 18.344 -17.531 -11.992 1 63.97 138 GLU B N 1
ATOM 2328 C CA . GLU B 1 138 ? 19.766 -17.297 -11.734 1 63.97 138 GLU B CA 1
ATOM 2329 C C . GLU B 1 138 ? 19.969 -16.453 -10.484 1 63.97 138 GLU B C 1
ATOM 2331 O O . GLU B 1 138 ? 19.031 -15.789 -10.016 1 63.97 138 GLU B O 1
ATOM 2336 N N . GLU B 1 139 ? 20.953 -16.625 -9.594 1 57.34 139 GLU B N 1
ATOM 2337 C CA . GLU B 1 139 ? 21.25 -15.727 -8.477 1 57.34 139 GLU B CA 1
ATOM 2338 C C . GLU B 1 139 ? 20.984 -14.266 -8.844 1 57.34 139 GLU B C 1
ATOM 2340 O O . GLU B 1 139 ? 21.422 -13.797 -9.898 1 57.34 139 GLU B O 1
ATOM 2345 N N . HIS B 1 140 ? 19.828 -13.867 -8.289 1 58.34 140 HIS B N 1
ATOM 2346 C CA . HIS B 1 140 ? 19.516 -12.492 -8.656 1 58.34 140 HIS B CA 1
ATOM 2347 C C . HIS B 1 140 ? 20.719 -11.578 -8.398 1 58.34 140 HIS B C 1
ATOM 2349 O O . HIS B 1 140 ? 21.312 -11.609 -7.324 1 58.34 140 HIS B O 1
ATOM 2355 N N . PRO B 1 141 ? 21.219 -11.023 -9.438 1 50.69 141 PRO B N 1
ATOM 2356 C CA . PRO B 1 141 ? 22.406 -10.172 -9.312 1 50.69 141 PRO B CA 1
ATOM 2357 C C . PRO B 1 141 ? 22.344 -9.242 -8.102 1 50.69 141 PRO B C 1
ATOM 2359 O O . PRO B 1 141 ? 23.375 -8.938 -7.5 1 50.69 141 PRO B O 1
ATOM 2362 N N . ASP B 1 142 ? 21.172 -8.781 -7.848 1 47.62 142 ASP B N 1
ATOM 2363 C CA . ASP B 1 142 ? 21.078 -7.789 -6.773 1 47.62 142 ASP B CA 1
ATOM 2364 C C . ASP B 1 142 ? 21.062 -8.461 -5.406 1 47.62 142 ASP B C 1
ATOM 2366 O O . ASP B 1 142 ? 21.141 -7.793 -4.375 1 47.62 142 ASP B O 1
ATOM 2370 N N . ALA B 1 143 ? 20.844 -9.789 -5.289 1 49.81 143 ALA B N 1
ATOM 2371 C CA . ALA B 1 143 ? 20.938 -10.5 -4.02 1 49.81 143 ALA B CA 1
ATOM 2372 C C . AL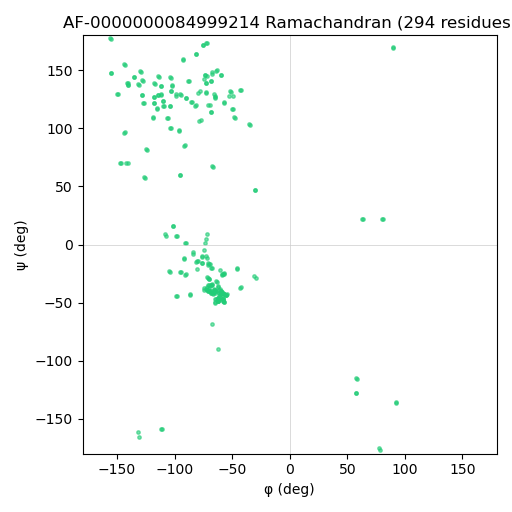A B 1 143 ? 22.375 -10.633 -3.57 1 49.81 143 ALA B C 1
ATOM 2374 O O . ALA B 1 143 ? 22.656 -10.969 -2.414 1 49.81 143 ALA B O 1
ATOM 2375 N N . ILE B 1 144 ? 23.484 -10.68 -4.336 1 43.97 144 ILE B N 1
ATOM 2376 C CA . ILE B 1 144 ? 24.906 -10.992 -4.129 1 43.97 144 ILE B CA 1
ATOM 2377 C C . ILE B 1 144 ? 25.5 -10.016 -3.123 1 43.97 144 ILE B C 1
ATOM 2379 O O . ILE B 1 144 ? 26.656 -10.18 -2.709 1 43.97 144 ILE B O 1
ATOM 2383 N N . PHE B 1 145 ? 25.109 -8.914 -2.814 1 39.78 145 PHE B N 1
ATOM 2384 C CA . PHE B 1 145 ? 26 -8.094 -1.99 1 39.78 145 PHE B CA 1
ATOM 2385 C C . PHE B 1 145 ? 26.031 -8.617 -0.559 1 39.78 145 PHE B C 1
ATOM 2387 O O . PHE B 1 145 ? 26.547 -7.938 0.338 1 39.78 145 PHE B O 1
ATOM 2394 N N . SER B 1 146 ? 25.344 -9.711 -0.145 1 36.03 146 SER B N 1
ATOM 2395 C CA . SER B 1 146 ? 25.531 -9.984 1.274 1 36.03 146 SER B CA 1
ATOM 2396 C C . SER B 1 146 ? 26.969 -10.422 1.557 1 36.03 146 SER B C 1
ATOM 2398 O O . SER B 1 146 ? 27.578 -10 2.543 1 36.03 146 SER B O 1
ATOM 2400 N N . SER B 1 147 ? 27.438 -11.648 1.086 1 30.83 147 SER B N 1
ATOM 2401 C CA . SER B 1 147 ? 28.422 -12.414 1.823 1 30.83 147 SER B CA 1
ATOM 2402 C C . SER B 1 147 ? 29.828 -11.875 1.574 1 30.83 147 SER B C 1
ATOM 2404 O O . SER B 1 147 ? 30.812 -12.414 2.104 1 30.83 147 SER B O 1
ATOM 2406 N N . THR B 1 148 ? 30.141 -11.125 0.488 1 30.41 148 THR B N 1
ATOM 2407 C CA . THR B 1 148 ? 31.578 -11.039 0.356 1 30.41 148 THR B CA 1
ATOM 2408 C C . THR B 1 148 ? 32.156 -10.102 1.404 1 30.41 148 THR B C 1
ATOM 2410 O O . THR B 1 148 ? 33.406 -9.945 1.492 1 30.41 148 THR B O 1
ATOM 2413 N N . ASP B 1 149 ? 31.422 -9.344 2.305 1 25.56 149 ASP B N 1
ATOM 2414 C CA . ASP B 1 149 ? 32.375 -8.805 3.26 1 25.56 149 ASP B CA 1
ATOM 2415 C C . ASP B 1 149 ? 32.719 -9.836 4.34 1 25.56 149 ASP B C 1
ATOM 2417 O O . ASP B 1 149 ? 31.844 -10.547 4.812 1 25.56 149 ASP B O 1
#

InterPro domains:
  IPR021920 Protein of unknown function DUF3531 [PF12049] (1-141)

Organism: Prochlorococcus marinus (strain NATL2A) (NCBI:txid59920)

Nearest PDB structures (foldseek):
  8tsw-assembly1_I  TM=2.990E-01  e=7.262E-01  Caldimonas thermodepolymerans
  8tsh-assembly1_K  TM=3.539E-01  e=7.218E+00  Caldimonas thermodepolymerans
  1sgv-assembly1_A  TM=2.232E-01  e=2.698E+00  Mycobacterium tuberculosis H37Rv
  7bfd-assembly1_K  TM=4.491E-01  e=6.478E-01  Thermus thermophilus HB8
  8tsw-assembly1_I  TM=2.992E-01  e=5.683E-01  Caldimonas thermodepolymerans

Secondary structure (DSSP, 8-state):
-EEEE----TTSEEEEEEESSPPPHHHHHHHHHHHHHHHHHHHTT---TT--HHHHH-S--TTPPP---TTS--------EEPPPEEETTEEEEEEE-TT--THHHHHHHHHHHHHHHHSSPEEEEEESS-BTTBPPP--GGGTTSTT-/-EEEE----TTSEEEEEEESSPPPHHHHHHHHHHHHHHHHHHHTT---TT--HHHHH-S--TTPPP---TTS--------EEPPPEEETTEEEEEEE-TT--THHHHHHHHHHHHHHHHSSPEEEEEESS-BTTBPPP--GGGTTTTT-

Foldseek 3Di:
DAEAEDDADLQKKKKKWFFPWFDDPVRLVVVQVVVVVLQVCQQQQVQQPVDDVDVVVPDDCVVNDDDPPCPVVPDRQHWDDKADWDDDTRMIMIITNRDNGDCVSVVVSVVVLVVVCVVDGHTDYMYMGDADPVHGDDPPPVSPPPPPD/DAEAEDDADLQKKKKKWFFPWFDDPVRLVVVQVVVVVLQVCQQQQVQQPVDDVVVVVPDDCVVNDDDPPCPVVPPRQHWDDKADWDDDTRMIMIITNRDNGDCVSVVVSVVVLVVVCVVDGHTDYMYMGDADPVHGDDPPPVSPPPPPD

Radius of gyration: 19.59 Å; Cα contacts (8 Å, |Δi|>4): 584; chains: 2; bounding box: 65×56×44 Å

Sequence (298 aa):
MEVRFREVDPFNCWIWIRYSGVPSKGEKDYIDGIFDSWYVLGRLGGFNSENLQTHEMGADVSWMSYENDDTSYSLPSLMHNLGEFEFNECWARCWVDLGTSDLIAIDILINVLKQMDVDVLKIEELIIGGVNEDWPVEEHPDAIFSSTDMEVRFREVDPFNCWIWIRYSGVPSKGEKDYIDGIFDSWYVLGRLGGFNSENLQTHEMGADVSWMSYENDDTSYSLPSLMHNLGEFEFNECWARCWVDLGTSDLIAIDILINVLKQMDVDVLKIEELIIGGVNEDWPVEEHPDAIFSSTD

Solvent-accessible surface area (backbone atoms only — not comparable to full-atom values): 15872 Å² total; per-residue (Å²): 95,44,54,44,37,28,57,59,40,55,62,64,24,32,36,37,37,32,37,78,48,64,68,50,69,69,52,50,52,48,54,49,49,51,51,50,25,52,43,55,39,25,47,30,17,17,28,33,77,92,55,40,63,47,45,71,68,46,91,73,57,49,55,40,88,60,87,56,70,70,71,73,70,64,74,76,9,30,28,71,46,71,52,71,78,44,77,56,73,38,34,35,36,34,41,34,22,36,53,58,33,35,50,49,47,56,20,29,49,50,35,22,53,56,48,42,31,71,80,49,82,39,40,50,34,39,33,42,23,52,74,48,84,94,59,68,76,70,84,53,77,84,57,62,78,63,69,85,113,97,44,55,43,38,29,57,58,40,54,61,63,24,32,37,38,36,32,37,77,49,66,67,50,70,69,54,50,52,47,54,49,50,51,52,50,26,52,44,56,39,26,49,31,17,16,28,34,77,90,54,40,61,46,45,72,67,46,90,73,56,49,55,41,87,59,88,54,70,70,73,71,69,63,75,76,10,31,29,72,46,73,52,71,78,42,78,57,73,38,34,35,36,34,40,34,23,37,52,58,34,36,49,49,48,56,21,29,50,50,35,22,53,56,49,42,31,71,78,48,83,40,40,51,34,39,33,40,24,55,74,48,82,95,60,68,74,70,82,53,75,85,56,60,76,65,72,82,114

pLDDT: mean 86.73, std 16.29, range [25.16, 98.44]